Protein 3HX3 (pdb70)

Sequence (245 aa):
ETREEAVRELQEVQAQAASGEELAVAVAERVQEKDSGFFLRFIRARKFNVGRAYELLRGYVNFRLQYPELFDSLSPEAVRCTIEAGYPGVLSSRDKYGRVVLFNIENWQSQEITFDEILQAYCFILEKLLENEETQINGFCIIENFKGFTQQAASLRTSDLRKVDLQDSFPAWFKAIHFIHQPWYFTTTYNVVKPFLKSKLLERVFVHGDDLSGFYQEIDENILPSDFGGTLPKYDGKAVAEQLF

B-factor: mean 32.6, std 16.51, range [12.09, 110.75]

Organism: Homo sapiens (NCBI:txid9606)

GO terms:
  GO:0006776 vitamin A metabolic process (P, TAS)
  GO:0007601 visual perception (P, TAS)
  GO:0005829 cytosol (C, TAS)
  GO:0005515 protein binding (F, IPI)
  GO:0005829 cytosol (C, IDA)

Solvent-accessible surface area: 12593 Å² total

Secondary structure (DSSP, 8-state):
-HHHHHHHHHH--HHHHTTT-HHHHHHHHHTTT--HHHHHHHHHHTTT-HHHHHHHHHHHHHHHHH-GGGTTT--HHHHHHHHHTTSS---SS--TTS-B--EE-TT--TTTS-HHHHHHHHHHHHHHHTTSHHHHHH-EEEEEE-TT---HHHH--HHHHH-----SSSTTTEEEEEEES--TTHHHHHHHHGGG--HHHHTTEEEEET--HHHHHHS-GGGSBGGGTSSBPPP-HHHHHHHH-

CATH classification: 1.10.8.20 (+1 more: 3.40.525.10)

Nearest PDB structures (foldseek):
  3hx3-assembly1_A  TM=1.004E+00  e=1.442E-39  Homo sapiens
  3hy5-assembly1_A  TM=9.690E-01  e=5.249E-34  Homo sapiens
  5mug-assembly1_A  TM=8.876E-01  e=5.865E-13  Homo sapiens
  6zpd-assembly1_A  TM=8.853E-01  e=4.782E-13  Homo sapiens
  7wvt-assembly1_A  TM=6.941E-01  e=4.173E-08  Saccharomyces cerevisiae S288C

InterPro domains:
  IPR001251 CRAL-TRIO lipid binding domain [PF00650] (143-291)
  IPR001251 CRAL-TRIO lipid binding domain [PS50191] (136-297)
  IPR001251 CRAL-TRIO lipid binding domain [SM00516] (139-294)
  IPR001251 CRAL-TRIO lipid binding domain [cd00170] (141-292)
  IPR011074 CRAL/TRIO, N-terminal domain [PF03765] (65-115)
  IPR011074 CRAL/TRIO, N-terminal domain [SM01100] (92-117)
  IPR036273 CRAL/TRIO, N-terminal domain superfamily [SSF46938] (45-131)
  IPR036865 CRAL-TRIO lipid binding domain sup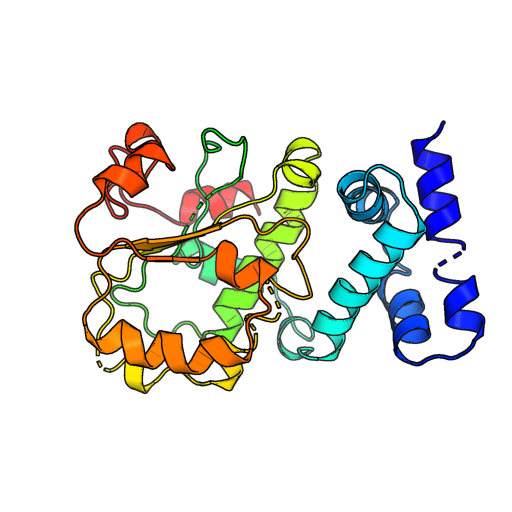erfamily [G3DSA:3.40.525.10] (124-305)
  IPR036865 CRAL-TRIO lipid binding domain superfamily [SSF52087] (140-303)

Foldseek 3Di:
DLLVVLLVVLLVLVVQCVVVPPLSVQLNVVCVVPDSLVLVLLCVLVVNPSVSSNQLSSLQSVLCVVCVVLPVPDDLVLLLVCLQVPLDDWFPDAFPLRATEEDECAPDDCVVQNLSSSVSNVVLVVVQVSSDSSLSHSAHEYEYEQLRPDVVLVPDDLVSLLSCSVVRNVVSRYAAYEYEQHDPCVVVVCVSCVVSDDPNRVVRYYYQRHNCPVVCVGGPLQRDDVSRNHDHHHDGSVVVSVVSD

Radius of gyration: 18.58 Å; Cα contacts (8 Å, |Δi|>4): 349; chains: 1; bounding box: 41×50×42 Å

Structure (mmCIF, N/CA/C/O backbone):
data_3HX3
#
_entry.id   3HX3
#
_cell.length_a   87.930
_cell.length_b   57.880
_cell.length_c   75.150
_cell.angle_alpha   90.000
_cell.angle_beta   122.850
_cell.angle_gamma   90.000
#
_symmetry.space_group_name_H-M   'C 1 2 1'
#
loop_
_entity.id
_entity.type
_entity.pdbx_description
1 polymer 'Retinaldehyde-binding protein 1'
2 non-polymer RETINAL
3 water water
#
loop_
_atom_site.group_PDB
_atom_site.id
_atom_site.type_symbol
_atom_site.label_atom_id
_atom_site.label_alt_id
_atom_site.label_comp_id
_atom_site.label_asym_id
_atom_site.label_entity_id
_atom_site.label_seq_id
_atom_site.pdbx_PDB_ins_code
_atom_site.Cartn_x
_atom_site.Cartn_y
_atom_site.Cartn_z
_atom_site.occupancy
_atom_site.B_iso_or_equiv
_atom_site.auth_seq_id
_atom_site.auth_comp_id
_atom_site.auth_asym_id
_atom_site.auth_atom_id
_atom_site.pdbx_PDB_model_num
ATOM 1 N N . GLU A 1 56 ? -16.367 40.382 24.370 1.00 79.59 57 GLU A N 1
ATOM 2 C CA . GLU A 1 56 ? -15.226 39.602 24.836 1.00 75.96 57 GLU A CA 1
ATOM 3 C C . GLU A 1 56 ? -14.406 39.077 23.661 1.00 63.46 57 GLU A C 1
ATOM 4 O O . GLU A 1 56 ? -14.954 38.748 22.610 1.00 54.58 57 GLU A O 1
ATOM 10 N N . THR A 1 57 ? -13.093 39.000 23.846 1.00 57.65 58 THR A N 1
ATOM 11 C CA . THR A 1 57 ? -12.194 38.651 22.753 1.00 56.31 58 THR A CA 1
ATOM 12 C C . THR A 1 57 ? -12.456 37.255 22.190 1.00 47.34 58 THR A C 1
ATOM 13 O O . THR A 1 57 ? -12.240 37.019 21.002 1.00 50.19 58 THR A O 1
ATOM 17 N N . ARG A 1 58 ? -12.915 36.332 23.031 1.00 41.95 59 ARG A N 1
ATOM 18 C CA . ARG A 1 58 ? -13.161 34.960 22.574 1.00 39.65 59 ARG A CA 1
ATOM 19 C C . ARG A 1 58 ? -14.308 34.902 21.571 1.00 40.05 59 ARG A C 1
ATOM 20 O O . ARG A 1 58 ? -14.175 34.327 20.494 1.00 40.33 59 ARG A O 1
ATOM 28 N N . GLU A 1 59 ? -15.439 35.498 21.932 1.00 44.89 60 GLU A N 1
ATOM 29 C CA . GLU A 1 59 ? -16.599 35.511 21.053 1.00 55.60 60 GLU A CA 1
ATOM 30 C C . GLU A 1 59 ? -16.290 36.261 19.761 1.00 49.17 60 GLU A C 1
ATOM 31 O O . GLU A 1 59 ? -16.736 35.871 18.684 1.00 44.97 60 GLU A O 1
ATOM 37 N N . GLU A 1 60 ? -15.522 37.340 19.871 1.00 46.77 61 GLU A N 1
ATOM 38 C CA . GLU A 1 60 ? -15.136 38.107 18.696 1.00 48.84 61 GLU A CA 1
ATOM 39 C C . GLU A 1 60 ? -14.247 37.283 17.766 1.00 41.29 61 GLU A C 1
ATOM 40 O O . GLU A 1 60 ? -14.405 37.323 16.545 1.00 40.75 61 GLU A O 1
ATOM 46 N N . ALA A 1 61 ? -13.317 36.533 18.352 1.00 36.75 62 ALA A N 1
ATOM 47 C CA . ALA A 1 61 ? -12.373 35.740 17.572 1.00 37.65 62 ALA A CA 1
ATOM 48 C C . ALA A 1 61 ? -13.079 34.623 16.813 1.00 34.88 62 ALA A C 1
ATOM 49 O O . ALA A 1 61 ? -12.758 34.348 15.655 1.00 32.02 62 ALA A O 1
ATOM 51 N N . VAL A 1 62 ? -14.039 33.980 17.472 1.00 36.09 63 VAL A N 1
ATOM 52 C CA . VAL A 1 62 ? -14.834 32.930 16.844 1.00 36.75 63 VAL A CA 1
ATOM 53 C C . VAL A 1 62 ? -15.644 33.481 15.681 1.00 35.68 63 VAL A C 1
ATOM 54 O O . VAL A 1 62 ? -15.701 32.883 14.609 1.00 35.95 63 VAL A O 1
ATOM 58 N N . ARG A 1 63 ? -16.271 34.635 15.898 1.00 38.64 64 ARG A N 1
ATOM 59 C CA . ARG A 1 63 ? -17.050 35.271 14.849 1.00 42.40 64 ARG A CA 1
ATOM 60 C C . ARG A 1 63 ? -16.172 35.615 13.656 1.00 40.19 64 ARG A C 1
ATOM 61 O O . ARG A 1 63 ? -16.574 35.433 12.512 1.00 37.66 64 ARG A O 1
ATOM 69 N N . GLU A 1 64 ? -14.978 36.130 13.927 1.00 37.53 65 GLU A N 1
ATOM 70 C CA . GLU A 1 64 ? -14.058 36.507 12.860 1.00 40.16 65 GLU A CA 1
ATOM 71 C C . GLU A 1 64 ? -13.603 35.279 12.078 1.00 33.64 65 GLU A C 1
ATOM 72 O O . GLU A 1 64 ? -13.519 35.309 10.852 1.00 34.02 65 GLU A O 1
ATOM 78 N N . LEU A 1 65 ? -13.319 34.193 12.787 1.00 31.17 66 LEU A N 1
ATOM 79 C CA . LEU A 1 65 ? -12.934 32.955 12.116 1.00 28.30 66 LEU A CA 1
ATOM 80 C C . LEU A 1 65 ? -14.067 32.454 11.221 1.00 31.49 66 LEU A C 1
ATOM 81 O O . LEU A 1 65 ? -13.842 32.080 10.072 1.00 31.20 66 LEU A O 1
ATOM 86 N N . GLN A 1 66 ? -15.287 32.467 11.747 1.00 34.52 67 GLN A N 1
ATOM 87 C CA . GLN A 1 66 ? -16.457 32.061 10.975 1.00 37.03 67 GLN A CA 1
ATOM 88 C C . GLN A 1 66 ? -16.646 32.924 9.727 1.00 38.52 67 GLN A C 1
ATOM 89 O O . GLN A 1 66 ? -16.927 32.409 8.642 1.00 38.15 67 GLN A O 1
ATOM 95 N N . GLU A 1 67 ? -16.491 34.237 9.880 1.00 36.07 68 GLU A N 1
ATOM 96 C CA . GLU A 1 67 ? -16.619 35.147 8.748 1.00 38.38 68 GLU A CA 1
ATOM 97 C C . GLU A 1 67 ? -15.558 34.848 7.688 1.00 39.96 68 GLU A C 1
ATOM 98 O O . GLU A 1 67 ? -15.836 34.884 6.489 1.00 39.16 68 GLU A O 1
ATOM 112 N N . VAL A 1 69 ? -14.101 31.879 7.228 1.00 30.96 70 VAL A N 1
ATOM 113 C CA . VAL A 1 69 ? -14.515 30.628 6.607 1.00 29.39 70 VAL A CA 1
ATOM 114 C C . VAL A 1 69 ? -15.481 30.913 5.453 1.00 32.53 70 VAL A C 1
ATOM 115 O O . VAL A 1 69 ? -15.337 30.370 4.363 1.00 32.08 70 VAL A O 1
ATOM 119 N N . GLN A 1 70 ? -16.452 31.789 5.692 1.00 35.37 71 GLN A N 1
ATOM 120 C CA . GLN A 1 70 ? -17.427 32.141 4.656 1.00 39.82 71 GLN A CA 1
ATOM 121 C C . GLN A 1 70 ? -16.822 32.971 3.525 1.00 41.84 71 GLN A C 1
ATOM 122 O O . GLN A 1 70 ? -17.087 32.724 2.342 1.00 39.40 71 GLN A O 1
ATOM 128 N N . ALA A 1 71 ? -16.013 33.959 3.891 1.00 43.50 72 ALA A N 1
ATOM 129 C CA . ALA A 1 71 ? -15.405 34.847 2.910 1.00 40.71 72 ALA A CA 1
ATOM 130 C C . ALA A 1 71 ? -14.535 34.061 1.940 1.00 42.06 72 ALA A C 1
ATOM 131 O O . ALA A 1 71 ? -14.583 34.273 0.729 1.00 37.27 72 ALA A O 1
ATOM 133 N N . GLN A 1 72 ? -13.746 33.138 2.476 1.00 36.21 73 GLN A N 1
ATOM 134 C CA . GLN A 1 72 ? -12.852 32.349 1.644 1.00 34.51 73 GLN A CA 1
ATOM 135 C C . GLN A 1 72 ? -13.625 31.394 0.740 1.00 35.98 73 GLN A C 1
ATOM 136 O O . GLN A 1 72 ? -13.236 31.157 -0.402 1.00 37.19 73 GLN A O 1
ATOM 142 N N . ALA A 1 73 ? -14.725 30.852 1.250 1.00 29.82 74 ALA A N 1
ATOM 143 C CA . ALA A 1 73 ? -15.532 29.927 0.470 1.00 33.84 74 ALA A CA 1
ATOM 144 C C . ALA A 1 73 ? -16.166 30.658 -0.710 1.00 39.07 74 ALA A C 1
ATOM 145 O O . ALA A 1 73 ? -16.450 30.058 -1.743 1.00 34.33 74 ALA A O 1
ATOM 147 N N . ALA A 1 74 ? -16.377 31.960 -0.544 1.00 43.24 75 ALA A N 1
ATOM 148 C CA . ALA A 1 74 ? -17.001 32.777 -1.583 1.00 45.00 75 ALA A CA 1
ATOM 149 C C . ALA A 1 74 ? -16.196 32.756 -2.878 1.00 48.94 75 ALA A C 1
ATOM 150 O O . ALA A 1 74 ? -16.750 32.931 -3.964 1.00 48.95 75 ALA A O 1
ATOM 152 N N . SER A 1 75 ? -14.890 32.542 -2.758 1.00 51.73 76 SER A N 1
ATOM 153 C CA . SER A 1 75 ? -14.010 32.476 -3.920 1.00 52.94 76 SER A CA 1
ATOM 154 C C . SER A 1 75 ? -14.302 31.237 -4.757 1.00 49.69 76 SER A C 1
ATOM 155 O O . SER A 1 75 ? -14.014 31.202 -5.952 1.00 46.86 76 SER A O 1
ATOM 158 N N . GLY A 1 76 ? -14.870 30.219 -4.118 1.00 49.24 77 GLY A N 1
ATOM 159 C CA . GLY A 1 76 ? -15.157 28.963 -4.784 1.00 44.98 77 GLY A CA 1
ATOM 160 C C . GLY A 1 76 ? -13.987 27.995 -4.771 1.00 43.18 77 GLY A C 1
ATOM 161 O O . GLY A 1 76 ? -14.086 26.888 -5.304 1.00 41.03 77 GLY A O 1
ATOM 162 N N . GLU A 1 77 ? -12.873 28.409 -4.171 1.00 41.29 78 GLU A N 1
ATOM 163 C CA . GLU A 1 77 ? -11.697 27.546 -4.077 1.00 38.43 78 GLU A CA 1
ATOM 164 C C . GLU A 1 77 ? -12.090 26.242 -3.392 1.00 33.92 78 GLU A C 1
ATOM 165 O O . GLU A 1 77 ? -12.774 26.256 -2.371 1.00 31.98 78 GLU A O 1
ATOM 171 N N . GLU A 1 78 ? -11.664 25.117 -3.961 1.00 30.84 79 GLU A N 1
ATOM 172 C CA . GLU A 1 78 ? -12.160 23.810 -3.537 1.00 28.10 79 GLU A CA 1
ATOM 173 C C . GLU A 1 78 ? -12.091 23.547 -2.030 1.00 27.86 79 GLU A C 1
ATOM 174 O O . GLU A 1 78 ? -13.080 23.147 -1.428 1.00 27.19 79 GLU A O 1
ATOM 180 N N . LEU A 1 79 ? -10.925 23.744 -1.426 1.00 28.98 80 LEU A N 1
ATOM 181 C CA . LEU A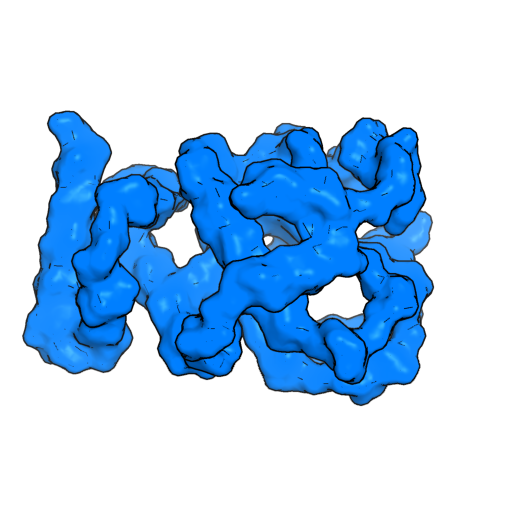 1 79 ? -10.780 23.415 -0.007 1.00 27.40 80 LEU A CA 1
ATOM 182 C C . LEU A 1 79 ? -11.564 24.408 0.843 1.00 24.74 80 LEU A C 1
ATOM 183 O O . LEU A 1 79 ? -12.214 24.031 1.817 1.00 23.32 80 LEU A O 1
ATOM 188 N N . ALA A 1 80 ? -11.524 25.679 0.453 1.00 26.06 81 ALA A N 1
ATOM 189 C CA . ALA A 1 80 ? -12.252 26.713 1.178 1.00 24.17 81 ALA A CA 1
ATOM 190 C C . ALA A 1 80 ? -13.743 26.398 1.234 1.00 28.95 81 ALA A C 1
ATOM 191 O O . ALA A 1 80 ? -14.386 26.558 2.272 1.00 25.13 81 ALA A O 1
ATOM 193 N N . VAL A 1 81 ? -14.288 25.955 0.105 1.00 28.75 82 VAL A N 1
ATOM 194 C CA . VAL A 1 81 ? -15.683 25.548 0.035 1.00 23.65 82 VAL A CA 1
ATOM 195 C C . VAL A 1 81 ? -15.940 24.340 0.931 1.00 23.52 82 VAL A C 1
ATOM 196 O O . VAL A 1 81 ? -16.959 24.269 1.618 1.00 30.67 82 VAL A O 1
ATOM 200 N N . ALA A 1 82 ? -15.008 23.392 0.934 1.00 28.27 83 ALA A N 1
ATOM 201 C CA . ALA A 1 82 ? -15.179 22.191 1.745 1.00 26.03 83 ALA A CA 1
ATOM 202 C C . ALA A 1 82 ? -15.154 22.512 3.233 1.00 25.81 83 ALA A C 1
ATOM 203 O O . ALA A 1 82 ? -15.904 21.926 4.016 1.00 27.78 83 ALA A O 1
ATOM 205 N N . VAL A 1 83 ? -14.286 23.435 3.628 1.00 23.48 84 VAL A N 1
ATOM 206 C CA . VAL A 1 83 ? -14.197 23.829 5.028 1.00 20.81 84 VAL A CA 1
ATOM 207 C C . VAL A 1 83 ? -15.536 24.387 5.503 1.00 25.38 84 VAL A C 1
ATOM 208 O O . VAL A 1 83 ? -16.051 24.003 6.556 1.00 25.23 84 VAL A O 1
ATOM 212 N N . ALA A 1 84 ? -16.108 25.281 4.705 1.00 27.84 85 ALA A N 1
ATOM 213 C CA . ALA A 1 84 ? -17.370 25.908 5.075 1.00 28.92 85 ALA A CA 1
ATOM 214 C C . ALA A 1 84 ? -18.426 24.832 5.274 1.00 31.04 85 ALA A C 1
ATOM 215 O O . ALA A 1 84 ? -19.142 24.827 6.271 1.00 35.36 85 ALA A O 1
ATOM 217 N N . GLU A 1 85 ? -18.498 23.905 4.326 1.00 33.11 86 GLU A N 1
ATOM 218 C CA . GLU A 1 85 ? -19.468 22.823 4.396 1.00 33.66 86 GLU A CA 1
ATOM 219 C C . GLU A 1 85 ? -19.236 21.945 5.624 1.00 37.73 86 GLU A C 1
ATOM 220 O O . GLU A 1 85 ? -20.184 21.554 6.304 1.00 40.41 86 GLU A O 1
ATOM 226 N N . ARG A 1 8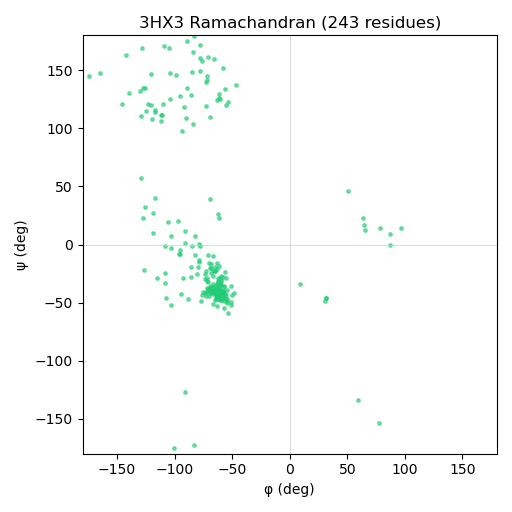6 ? -17.969 21.658 5.912 1.00 27.74 87 ARG A N 1
ATOM 227 C CA . ARG A 1 86 ? -17.610 20.665 6.924 1.00 25.43 87 ARG A CA 1
ATOM 228 C C . ARG A 1 86 ? -17.613 21.165 8.374 1.00 28.63 87 ARG A C 1
ATOM 229 O O . ARG A 1 86 ? -17.479 20.370 9.300 1.00 29.20 87 ARG A O 1
ATOM 237 N N . VAL A 1 87 ? -17.757 22.469 8.583 1.00 26.06 88 VAL A N 1
ATOM 238 C CA . VAL A 1 87 ? -17.758 22.993 9.948 1.00 29.31 88 VAL A CA 1
ATOM 239 C C . VAL A 1 87 ? -19.073 23.680 10.294 1.00 31.38 88 VAL A C 1
ATOM 240 O O . VAL A 1 87 ? -19.187 24.326 11.333 1.00 29.54 88 VAL A O 1
ATOM 244 N N . GLN A 1 88 ? -20.071 23.526 9.431 1.00 29.02 89 GLN A N 1
ATOM 245 C CA . GLN A 1 88 ? -21.327 24.253 9.605 1.00 28.88 89 GLN A CA 1
ATOM 246 C C . GLN A 1 88 ? -22.113 23.867 10.865 1.00 32.13 89 GLN A C 1
ATOM 247 O O . GLN A 1 88 ? -22.926 24.653 11.349 1.00 30.32 89 GLN A O 1
ATOM 253 N N . GLU A 1 89 ? -21.874 22.670 11.396 1.00 34.02 90 GLU A N 1
ATOM 254 C CA . GLU A 1 89 ? -22.579 22.222 12.597 1.00 34.61 90 GLU A CA 1
ATOM 255 C C . GLU A 1 89 ? -21.792 22.473 13.882 1.00 37.35 90 GLU A C 1
ATOM 256 O O . GLU A 1 89 ? -22.313 22.278 14.978 1.00 38.75 90 GLU A O 1
ATOM 262 N N . LYS A 1 90 ? -20.542 22.900 13.746 1.00 29.68 91 LYS A N 1
ATOM 263 C CA . LYS A 1 90 ? -19.647 23.021 14.894 1.00 30.79 91 LYS A CA 1
ATOM 264 C C . LYS A 1 90 ? -20.008 24.178 15.824 1.00 33.81 91 LYS A C 1
ATOM 265 O O . LYS A 1 90 ? -20.447 25.241 15.375 1.00 30.88 91 LYS A O 1
ATOM 271 N N . ASP A 1 91 ? -19.801 23.974 17.122 1.00 33.37 92 ASP A N 1
ATOM 272 C CA . ASP A 1 91 ? -20.084 25.019 18.102 1.00 36.13 92 ASP A CA 1
ATOM 273 C C . ASP A 1 91 ? -18.866 25.910 18.315 1.00 34.16 92 ASP A C 1
ATOM 274 O O . ASP A 1 91 ? -17.793 25.647 17.777 1.00 35.43 92 ASP A O 1
ATOM 279 N N . SER A 1 92 ? -19.030 26.962 19.107 1.00 28.00 93 SER A N 1
ATOM 280 C CA . SER A 1 92 ? -17.953 27.918 19.312 1.00 33.22 93 SER A CA 1
ATOM 281 C C . SER A 1 92 ? -16.728 27.256 19.927 1.00 28.90 93 SER A C 1
ATOM 282 O O . SER A 1 92 ? -15.594 27.632 19.631 1.00 34.39 93 SER A O 1
ATOM 285 N N . GLY A 1 93 ? -16.961 26.268 20.782 1.00 29.69 94 GLY A N 1
ATOM 286 C CA . GLY A 1 93 ? -15.877 25.565 21.440 1.00 29.62 94 GLY A CA 1
ATOM 287 C C . GLY A 1 93 ? -14.920 24.969 20.425 1.00 32.17 94 GLY A C 1
ATOM 288 O O . GLY A 1 93 ? -13.705 25.001 20.613 1.00 27.98 94 GLY A O 1
ATOM 289 N N . PHE A 1 94 ? -15.474 24.429 19.344 1.00 26.86 95 PHE A N 1
ATOM 290 C CA . PHE A 1 94 ? -14.667 23.816 18.290 1.00 25.11 95 PHE A CA 1
ATOM 291 C C . PHE A 1 94 ? -13.748 24.857 17.658 1.00 23.55 95 PHE A C 1
ATOM 292 O O . PHE A 1 94 ? -12.554 24.627 17.478 1.00 27.09 95 PHE A O 1
ATOM 300 N N . PHE A 1 95 ? -14.307 26.015 17.331 1.00 23.86 96 PHE A N 1
ATOM 301 C CA . PHE A 1 95 ? -13.511 27.059 16.704 1.00 24.21 96 PHE A CA 1
ATOM 302 C C . PHE A 1 95 ? -12.421 27.580 17.639 1.00 25.86 96 PHE A C 1
ATOM 303 O O . PHE A 1 95 ? -11.306 27.862 17.200 1.00 22.72 96 PHE A O 1
ATOM 311 N N . LEU A 1 96 ? -12.739 27.680 18.927 1.00 27.54 97 LEU A N 1
ATOM 312 C CA . LEU A 1 96 ? -11.771 28.148 19.919 1.00 29.57 97 LEU A CA 1
ATOM 313 C C . LEU A 1 96 ? -10.519 27.276 20.007 1.00 23.36 97 LEU A C 1
ATOM 314 O O . LEU A 1 96 ? -9.438 27.771 20.317 1.00 24.72 97 LEU A O 1
ATOM 319 N N . ARG A 1 97 ? -10.658 25.981 19.742 1.00 25.94 98 ARG A N 1
ATOM 320 C CA . ARG A 1 97 ? -9.491 25.101 19.747 1.00 23.33 98 ARG A CA 1
ATOM 321 C C . ARG A 1 97 ? -8.421 25.642 18.811 1.00 20.40 98 ARG A C 1
ATOM 322 O O . ARG A 1 97 ? -7.249 25.735 19.172 1.00 21.48 98 ARG A O 1
ATOM 330 N N . PHE A 1 98 ? -8.832 25.985 17.595 1.00 20.16 99 PHE A N 1
ATOM 331 C CA . PHE A 1 98 ? -7.896 26.470 16.599 1.00 19.76 99 PHE A CA 1
ATOM 332 C C . PHE A 1 98 ? -7.434 27.874 16.931 1.00 20.14 99 PHE A C 1
ATOM 333 O O . PHE A 1 98 ? -6.259 28.198 16.789 1.00 21.04 99 PHE A O 1
ATOM 341 N N . ILE A 1 99 ? -8.363 28.702 17.387 1.00 20.17 100 ILE A N 1
ATOM 342 C CA . ILE A 1 99 ? -8.025 30.073 17.739 1.00 23.37 100 ILE A CA 1
ATOM 343 C C . ILE A 1 99 ? -6.997 30.119 18.872 1.00 21.90 100 ILE A C 1
ATOM 344 O O . ILE A 1 99 ? -5.988 30.824 18.779 1.00 24.85 100 ILE A O 1
ATOM 349 N N . ARG A 1 100 ? -7.227 29.343 19.922 1.00 19.59 101 ARG A N 1
ATOM 350 C CA . ARG A 1 100 ? -6.310 29.343 21.054 1.00 20.97 101 ARG A CA 1
ATOM 351 C C . ARG A 1 100 ? -4.973 28.701 20.707 1.00 24.24 101 ARG A C 1
ATOM 352 O O . ARG A 1 100 ? -3.920 29.178 21.142 1.00 20.88 101 ARG A O 1
ATOM 360 N N . ALA A 1 101 ? -5.005 27.636 19.904 1.00 18.03 102 ALA A N 1
ATOM 361 C CA . ALA A 1 101 ? -3.767 27.004 19.466 1.00 20.36 102 ALA A CA 1
ATOM 362 C C . ALA A 1 101 ? -2.878 27.951 18.656 1.00 19.34 102 ALA A C 1
ATOM 363 O O . ALA A 1 101 ? -1.679 27.705 18.507 1.00 24.35 102 ALA A O 1
ATOM 365 N N . ARG A 1 102 ? -3.455 29.030 18.132 1.00 19.43 103 ARG A N 1
ATOM 366 C CA . ARG A 1 102 ? -2.679 29.996 17.360 1.00 17.89 103 ARG A CA 1
ATOM 367 C C . ARG A 1 102 ? -2.678 31.390 17.995 1.00 21.99 103 ARG A C 1
ATOM 368 O O . ARG A 1 102 ? -2.515 32.399 17.309 1.00 25.30 103 ARG A O 1
ATOM 376 N N . LYS A 1 103 ? -2.839 31.426 19.318 1.00 22.46 104 LYS A N 1
ATOM 377 C CA . LYS A 1 103 ? -2.764 32.668 20.089 1.00 26.38 104 LYS A CA 1
ATOM 378 C C . LYS A 1 103 ? -3.643 33.781 19.519 1.00 24.27 104 LYS A C 1
ATOM 379 O O . LYS A 1 103 ? -3.215 34.932 19.386 1.00 27.74 104 LYS A O 1
ATOM 385 N N . PHE A 1 104 ? -4.878 33.417 19.192 1.00 23.91 105 PHE A N 1
ATOM 386 C CA . PHE A 1 104 ? -5.889 34.352 18.704 1.00 26.96 105 PHE A CA 1
ATOM 387 C C . PHE A 1 104 ? -5.567 34.997 17.358 1.00 30.55 105 PHE A C 1
ATOM 388 O O . PHE A 1 104 ? -6.179 35.996 16.975 1.00 30.11 105 PHE A O 1
ATOM 396 N N . ASN A 1 105 ? -4.622 34.410 16.626 1.00 27.92 106 ASN A N 1
ATOM 397 C CA . ASN A 1 105 ? -4.368 34.837 15.259 1.00 26.42 106 ASN A CA 1
ATOM 398 C C . ASN A 1 105 ? -5.354 34.128 14.351 1.00 27.51 106 ASN A C 1
ATOM 399 O O . ASN A 1 105 ? -5.213 32.933 14.076 1.00 25.69 106 ASN A O 1
ATOM 404 N N . VAL A 1 106 ? -6.371 34.862 13.913 1.00 29.09 107 VAL A N 1
ATOM 405 C CA . VAL A 1 106 ? -7.469 34.267 13.160 1.00 28.15 107 VAL A CA 1
ATOM 406 C C . VAL A 1 106 ? -7.017 33.624 11.850 1.00 26.02 107 VAL A C 1
ATOM 407 O O . VAL A 1 106 ? -7.450 32.524 11.511 1.00 23.62 107 VAL A O 1
ATOM 411 N N . GLY A 1 107 ? -6.151 34.312 11.112 1.00 26.86 108 GLY A N 1
ATOM 412 C CA . GLY A 1 107 ? -5.673 33.798 9.842 1.00 27.08 108 GLY A CA 1
ATOM 413 C C . GLY A 1 107 ? -4.934 32.488 10.027 1.00 25.03 108 GLY A C 1
ATOM 414 O O . GLY A 1 107 ? -5.111 31.550 9.256 1.00 22.92 108 GLY A O 1
ATOM 415 N N . ARG A 1 108 ? -4.103 32.424 11.059 1.00 25.47 109 ARG A N 1
ATOM 416 C CA . ARG A 1 108 ? -3.353 31.211 11.349 1.00 26.69 109 ARG A CA 1
ATOM 417 C C . ARG A 1 108 ? -4.279 30.103 11.825 1.00 21.50 109 ARG A C 1
ATOM 418 O O . ARG A 1 108 ? -4.083 28.939 11.485 1.00 19.00 109 ARG A O 1
ATOM 426 N N . ALA A 1 109 ? -5.299 30.460 12.593 1.00 21.18 110 ALA A N 1
ATOM 427 C CA . ALA A 1 109 ? -6.265 29.463 13.040 1.00 22.80 110 ALA A CA 1
ATOM 428 C C . ALA A 1 109 ? -6.983 28.862 11.832 1.00 23.76 110 ALA A C 1
ATOM 429 O O . ALA A 1 109 ? -7.247 27.667 11.788 1.00 21.13 110 ALA A O 1
ATOM 431 N N . TYR A 1 110 ? -7.282 29.701 10.843 1.00 19.69 111 TYR A N 1
ATOM 432 C CA . TYR A 1 110 ? -7.981 29.238 9.649 1.00 19.30 111 TYR A CA 1
ATOM 433 C C . TYR A 1 110 ? -7.106 28.280 8.832 1.00 21.50 111 TYR A C 1
ATOM 434 O O . TYR A 1 110 ? -7.595 27.302 8.261 1.00 21.89 111 TYR A O 1
ATOM 443 N N . GLU A 1 111 ? -5.807 28.563 8.780 1.00 19.82 112 GLU A N 1
ATOM 444 C CA . GLU A 1 111 ? -4.868 27.683 8.097 1.00 20.01 112 GLU A CA 1
ATOM 445 C C . GLU A 1 111 ? -4.838 26.301 8.757 1.00 22.11 112 GLU A C 1
ATOM 446 O O . GLU A 1 111 ? -4.816 25.275 8.073 1.00 18.63 112 GLU A O 1
ATOM 452 N N . LEU A 1 112 ? -4.838 26.270 10.087 1.00 21.44 113 LEU A N 1
ATOM 453 C CA . LEU A 1 112 ? -4.931 25.003 10.804 1.00 18.67 113 LEU A CA 1
ATOM 454 C C . LEU A 1 112 ? -6.200 24.259 10.430 1.00 20.74 113 LEU A C 1
ATOM 455 O O . LEU A 1 112 ? -6.193 23.040 10.233 1.00 19.70 113 LEU A O 1
ATOM 460 N N . LEU A 1 113 ? -7.299 25.001 10.363 1.00 19.94 114 LEU A N 1
ATOM 461 C CA . LEU A 1 113 ? -8.600 24.431 10.043 1.00 18.48 114 LEU A CA 1
ATOM 462 C C . LEU A 1 113 ? -8.611 23.819 8.637 1.00 20.93 114 LEU A C 1
ATOM 463 O O . LEU A 1 113 ? -9.213 22.768 8.408 1.00 19.16 114 LEU A O 1
ATOM 468 N N . ARG A 1 114 ? -7.941 24.472 7.691 1.00 18.69 115 ARG A N 1
ATOM 469 C CA . ARG A 1 114 ? -7.834 23.933 6.341 1.00 19.00 115 ARG A CA 1
ATOM 470 C C . ARG A 1 114 ? -7.178 22.550 6.331 1.00 19.10 115 ARG A C 1
ATOM 471 O O . ARG A 1 114 ? -7.643 21.635 5.644 1.00 19.91 115 ARG A O 1
ATOM 479 N N . GLY A 1 115 ? -6.111 22.387 7.108 1.00 17.65 116 GLY A N 1
ATOM 480 C CA . GLY A 1 115 ? -5.415 21.110 7.128 1.00 17.24 116 GLY A CA 1
ATOM 481 C C . GLY A 1 115 ? -6.269 20.027 7.764 1.00 19.34 116 GLY A C 1
ATOM 482 O O . GLY A 1 115 ? -6.272 18.872 7.339 1.00 16.85 116 GLY A O 1
ATOM 483 N N . TYR A 1 116 ? -6.998 20.420 8.801 1.00 16.32 117 TYR A N 1
ATOM 484 C CA . TYR A 1 116 ? -7.886 19.525 9.532 1.00 14.99 117 TYR A CA 1
ATOM 485 C C . TYR A 1 116 ? -8.972 19.001 8.592 1.00 19.58 117 TYR A C 1
ATOM 486 O O . TYR A 1 116 ? -9.265 17.802 8.554 1.00 16.70 117 TYR A O 1
ATOM 495 N N . VAL A 1 117 ? -9.551 19.899 7.811 1.00 16.62 118 VAL A N 1
ATOM 496 C CA . VAL A 1 117 ? -10.594 19.505 6.875 1.00 17.05 118 VAL A CA 1
ATOM 497 C C . VAL A 1 117 ? -10.007 18.699 5.718 1.00 18.71 118 VAL A C 1
ATOM 498 O O . VAL A 1 117 ? -10.609 17.735 5.258 1.00 19.95 118 VAL A O 1
ATOM 502 N N . ASN A 1 118 ? -8.821 19.088 5.260 1.00 17.95 119 ASN A N 1
ATOM 503 C CA . ASN A 1 118 ? -8.185 18.383 4.153 1.00 17.27 119 ASN A CA 1
ATOM 504 C C . ASN A 1 118 ? -7.974 16.909 4.484 1.00 16.73 119 ASN A C 1
ATOM 505 O O . ASN A 1 118 ? -8.175 16.035 3.637 1.00 17.21 119 ASN A O 1
ATOM 510 N N . PHE A 1 119 ? -7.577 16.636 5.721 1.00 14.31 120 PHE A N 1
ATOM 511 C CA . PHE A 1 119 ? -7.365 15.259 6.160 1.00 14.98 120 PHE A CA 1
ATOM 512 C C . PHE A 1 119 ? -8.655 14.465 6.013 1.00 17.13 120 PHE A C 1
ATOM 513 O O . PHE A 1 119 ? -8.649 13.306 5.597 1.00 16.57 120 PHE A O 1
ATOM 521 N N . ARG A 1 120 ? -9.772 15.102 6.340 1.00 15.43 121 ARG A N 1
ATOM 522 C CA . ARG A 1 120 ? -11.061 14.432 6.261 1.00 15.73 121 ARG A CA 1
ATOM 523 C C . ARG A 1 120 ? -11.522 14.214 4.824 1.00 18.75 121 ARG A C 1
ATOM 524 O O . ARG A 1 120 ? -12.240 13.255 4.535 1.00 21.99 121 ARG A O 1
ATOM 532 N N . LEU A 1 121 ? -11.096 15.091 3.922 1.00 18.10 122 LEU A N 1
ATOM 533 C CA . LEU A 1 121 ? -11.397 14.916 2.503 1.00 19.11 122 LEU A CA 1
ATOM 534 C C . LEU A 1 121 ? -10.586 13.773 1.900 1.00 18.94 122 LEU A C 1
ATOM 535 O O . LEU A 1 121 ? -11.072 13.037 1.045 1.00 18.41 122 LEU A O 1
ATOM 540 N N . GLN A 1 122 ? -9.340 13.650 2.337 1.00 18.29 123 GLN A N 1
ATOM 541 C CA . GLN A 1 122 ? -8.419 12.685 1.748 1.00 20.82 123 GLN A CA 1
ATOM 542 C C . GLN A 1 122 ? -8.631 11.274 2.271 1.00 18.44 123 GLN A C 1
ATOM 543 O O . GLN A 1 122 ? -8.314 10.296 1.589 1.00 17.02 123 GLN A O 1
ATOM 549 N N . TYR A 1 123 ? -9.178 11.173 3.480 1.00 16.31 124 TYR A N 1
ATOM 550 C CA . TYR A 1 123 ? -9.342 9.887 4.134 1.00 15.59 124 TYR A CA 1
ATOM 551 C C . TYR A 1 123 ? -10.771 9.697 4.637 1.00 17.07 124 TYR A C 1
ATOM 552 O O . TYR A 1 123 ? -10.991 9.455 5.824 1.00 18.29 124 TYR A O 1
ATOM 561 N N . PRO A 1 124 ? -11.748 9.783 3.726 1.00 20.18 125 PRO A N 1
ATOM 562 C CA . PRO A 1 124 ? -13.155 9.751 4.130 1.00 21.59 125 PRO A CA 1
ATOM 563 C C . PRO A 1 124 ? -13.518 8.400 4.734 1.00 27.50 125 PRO A C 1
ATOM 564 O O . PRO A 1 124 ? -14.467 8.319 5.513 1.00 27.08 125 PRO A O 1
ATOM 568 N N . GLU A 1 125 ? -12.758 7.360 4.399 1.00 21.69 126 GLU A N 1
ATOM 569 C CA . GLU A 1 125 ? -13.023 6.035 4.946 1.00 24.40 126 GLU A CA 1
ATOM 570 C C . GLU A 1 125 ? -12.857 6.008 6.471 1.00 22.49 126 GLU A C 1
ATOM 571 O O . GLU A 1 125 ? -13.408 5.138 7.148 1.00 25.20 126 GLU A O 1
ATOM 577 N N . LEU A 1 126 ? -12.112 6.966 7.022 1.00 22.50 127 LEU A N 1
ATOM 578 C CA . LEU A 1 126 ? -11.951 7.051 8.472 1.00 20.88 127 LEU A CA 1
ATOM 579 C C . LEU A 1 126 ? -13.158 7.694 9.155 1.00 23.86 127 LEU A C 1
ATOM 580 O O . LEU A 1 126 ? -13.311 7.595 10.369 1.00 26.50 127 LEU A O 1
ATOM 585 N N . PHE A 1 127 ? -14.007 8.357 8.379 1.00 25.81 128 PHE A N 1
ATOM 586 C CA . PHE A 1 127 ? -15.060 9.182 8.969 1.00 23.57 128 PHE A CA 1
ATOM 587 C C . PHE A 1 127 ? -16.458 8.840 8.459 1.00 30.44 128 PHE A C 1
ATOM 588 O O . PHE A 1 127 ? -17.450 9.128 9.124 1.00 38.03 128 PHE A O 1
ATOM 596 N N . ASP A 1 128 ? -16.528 8.222 7.284 1.00 30.08 129 ASP A N 1
ATOM 597 C CA . ASP A 1 128 ? -17.802 7.973 6.610 1.00 41.29 129 ASP A CA 1
ATOM 598 C C . ASP A 1 128 ? -18.820 7.238 7.473 1.00 43.88 129 ASP A C 1
ATOM 599 O O . ASP A 1 128 ? -19.920 7.736 7.712 1.00 51.96 129 ASP A O 1
ATOM 604 N N . SER A 1 129 ? -18.456 6.043 7.922 1.00 32.85 130 SER A N 1
ATOM 605 C CA . SER A 1 129 ? -19.391 5.197 8.656 1.00 43.45 130 SER A CA 1
ATOM 606 C C . SER A 1 129 ? -18.918 4.950 10.084 1.00 46.68 130 SER A C 1
ATOM 607 O O . SER A 1 129 ? -19.044 3.845 10.610 1.00 47.09 130 SER A O 1
ATOM 610 N N . LEU A 1 130 ? -18.378 5.993 10.705 1.00 44.53 131 LEU A N 1
ATOM 611 C CA . LEU A 1 130 ? -17.845 5.894 12.056 1.00 43.73 131 LEU A CA 1
ATOM 612 C C . LEU A 1 130 ? -18.927 5.477 13.048 1.00 49.18 131 LEU A C 1
ATOM 613 O O . LEU A 1 130 ? -19.979 6.109 13.134 1.00 50.46 131 LEU A O 1
ATOM 618 N N . SER A 1 131 ? -18.657 4.405 13.786 1.00 43.03 132 SER A N 1
ATOM 619 C CA . SER A 1 131 ? -19.565 3.917 14.818 1.00 45.02 132 SER A CA 1
ATOM 620 C C . SER A 1 131 ? -18.891 3.998 16.181 1.00 46.48 132 SER A C 1
ATOM 621 O O . SER A 1 131 ? -17.914 3.295 16.433 1.00 38.17 132 SER A O 1
ATOM 624 N N . PRO A 1 132 ? -19.410 4.863 17.065 1.00 52.54 133 PRO A N 1
ATOM 625 C CA . PRO A 1 132 ? -18.858 5.028 18.415 1.00 47.26 133 PRO A CA 1
ATOM 626 C C . PRO A 1 132 ? -18.693 3.692 19.134 1.00 39.76 133 PRO A C 1
ATOM 627 O O . PRO A 1 132 ? -17.734 3.513 19.882 1.00 35.99 133 PRO A O 1
ATOM 631 N N . GLU A 1 133 ? -19.619 2.768 18.901 1.00 41.04 134 GLU A N 1
ATOM 632 C CA . GLU A 1 133 ? -19.566 1.450 19.521 1.00 46.44 134 GLU A CA 1
ATOM 633 C C . GLU A 1 133 ? -18.330 0.666 19.086 1.00 41.82 134 GLU A C 1
ATOM 634 O O . GLU A 1 133 ? -17.649 0.057 19.911 1.00 34.07 134 GLU A O 1
ATOM 640 N N . ALA A 1 134 ? -18.050 0.679 17.786 1.00 38.27 135 ALA A N 1
ATOM 641 C CA . ALA A 1 134 ? -16.887 -0.020 17.248 1.00 39.96 135 ALA A CA 1
ATOM 642 C C . ALA A 1 134 ? -15.595 0.624 17.743 1.00 31.74 135 ALA A C 1
ATOM 643 O O . ALA A 1 134 ? -14.636 -0.067 18.091 1.00 27.33 135 ALA A O 1
ATOM 645 N N . VAL A 1 135 ? -15.575 1.953 17.773 1.00 28.27 136 VAL A N 1
ATOM 646 C CA . VAL A 1 135 ? -14.418 2.673 18.285 1.00 28.21 136 VAL A CA 1
ATOM 647 C C . VAL A 1 135 ? -14.167 2.299 19.745 1.00 26.43 136 VAL A C 1
ATOM 648 O O . VAL A 1 135 ? -13.023 2.152 20.168 1.00 26.47 136 VAL A O 1
ATOM 652 N N . ARG A 1 136 ? -15.239 2.134 20.515 1.00 28.91 137 ARG A N 1
ATOM 653 C CA . ARG A 1 136 ? -15.086 1.727 21.907 1.00 32.73 137 ARG A CA 1
ATOM 654 C C . ARG A 1 136 ? -14.318 0.415 22.026 1.00 27.73 137 ARG A C 1
ATOM 655 O O . ARG A 1 136 ? -13.417 0.284 22.850 1.00 29.43 137 ARG A O 1
ATOM 663 N N . CYS A 1 137 ? -14.680 -0.560 21.202 1.00 26.49 138 CYS A N 1
ATOM 664 C CA . CYS A 1 137 ? -14.035 -1.866 21.239 1.00 32.41 138 CYS A CA 1
ATOM 665 C C . CYS A 1 137 ? -12.541 -1.784 20.941 1.00 32.14 138 CYS A C 1
ATOM 666 O O . CYS A 1 137 ? -11.730 -2.432 21.601 1.00 29.25 138 CYS A O 1
ATOM 669 N N . THR A 1 138 ? -12.177 -0.983 19.946 1.00 24.63 139 THR A N 1
ATOM 670 C CA . THR A 1 138 ? -10.772 -0.789 19.617 1.00 23.66 139 THR A CA 1
ATOM 671 C C . THR A 1 138 ? -10.010 -0.196 20.799 1.00 24.10 139 THR A C 1
ATOM 672 O O . THR A 1 138 ? -8.895 -0.617 21.113 1.00 25.11 139 THR A O 1
ATOM 676 N N . ILE A 1 139 ? -10.618 0.787 21.451 1.00 20.50 140 ILE A N 1
ATOM 677 C CA . ILE A 1 139 ? -10.002 1.431 22.602 1.00 19.57 140 ILE A CA 1
ATOM 678 C C . ILE A 1 139 ? -9.913 0.476 23.799 1.00 25.59 140 ILE A C 1
ATOM 679 O O . ILE A 1 139 ? -8.905 0.437 24.498 1.00 25.00 140 ILE A O 1
ATOM 684 N N . GLU A 1 140 ? -10.961 -0.309 24.015 1.00 29.51 141 GLU A N 1
ATOM 685 C CA . GLU A 1 140 ? -10.921 -1.316 25.073 1.00 28.78 141 GLU A CA 1
ATOM 686 C C . GLU A 1 140 ? -9.783 -2.308 24.846 1.00 32.33 141 GLU A C 1
ATOM 687 O O . GLU A 1 140 ? -9.157 -2.776 25.802 1.00 36.34 141 GLU A O 1
ATOM 693 N N . ALA A 1 141 ? -9.509 -2.615 23.581 1.00 30.53 142 ALA A N 1
ATOM 694 C CA . ALA A 1 141 ? -8.404 -3.505 23.227 1.00 29.08 142 ALA A CA 1
ATOM 695 C C . ALA A 1 141 ? -7.040 -2.858 23.455 1.00 31.40 142 ALA A C 1
ATOM 696 O O . ALA A 1 141 ? -6.008 -3.521 23.336 1.00 35.43 142 ALA A O 1
ATOM 698 N N . GLY A 1 142 ? -7.038 -1.561 23.757 1.00 27.31 143 GLY A N 1
ATOM 699 C CA . GLY A 1 142 ? -5.823 -0.849 24.113 1.00 27.05 143 GLY A CA 1
ATOM 700 C C . GLY A 1 142 ? -5.165 -0.086 22.979 1.00 26.79 143 GLY A C 1
ATOM 701 O O . GLY A 1 142 ? -4.017 0.342 23.095 1.00 25.58 143 GLY A O 1
ATOM 702 N N . TYR A 1 143 ? -5.896 0.089 21.881 1.00 21.95 144 TYR A N 1
ATOM 703 C CA . TYR A 1 143 ? -5.336 0.707 20.678 1.00 22.19 144 TYR A CA 1
ATOM 704 C C . TYR A 1 143 ? -6.060 1.992 20.266 1.00 29.22 144 TYR A C 1
ATOM 705 O O . TYR A 1 143 ? -7.205 1.936 19.818 1.00 36.11 144 TYR A O 1
ATOM 714 N N . PRO A 1 144 ? -5.422 3.160 20.460 1.00 18.85 145 PRO A N 1
ATOM 715 C CA . PRO A 1 144 ? -4.227 3.370 21.273 1.00 17.63 145 PRO A CA 1
ATOM 716 C C . PRO A 1 144 ? -4.639 3.540 22.733 1.00 20.10 145 PRO A C 1
ATOM 717 O O . PRO A 1 144 ? -5.837 3.479 23.038 1.00 23.07 145 PRO A O 1
ATOM 721 N N . GLY A 1 145 ? -3.671 3.736 23.622 1.00 18.38 146 GLY A N 1
ATOM 722 C CA . G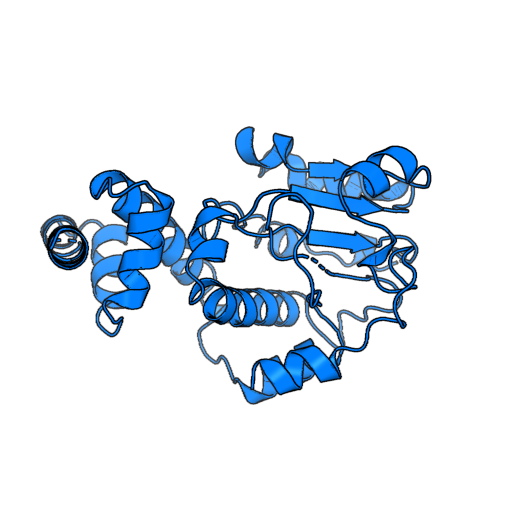LY A 1 145 ? -3.962 4.009 25.021 1.00 17.03 146 GLY A CA 1
ATOM 723 C C . GLY A 1 145 ? -3.753 5.471 25.380 1.00 18.47 146 GLY A C 1
ATOM 724 O O . GLY A 1 145 ? -3.183 6.239 24.593 1.00 19.43 146 GLY A O 1
ATOM 725 N N . VAL A 1 146 ? -4.212 5.844 26.576 1.00 21.52 147 VAL A N 1
ATOM 726 C CA . VAL A 1 146 ? -4.074 7.196 27.104 1.00 20.41 147 VAL A CA 1
ATOM 727 C C . VAL A 1 146 ? -3.721 7.141 28.588 1.00 18.84 147 VAL A C 1
ATOM 728 O O . VAL A 1 146 ? -4.377 6.434 29.364 1.00 22.53 147 VAL A O 1
ATOM 732 N N . LEU A 1 147 ? -2.692 7.883 28.991 1.00 20.61 148 LEU A N 1
ATOM 733 C CA . LEU A 1 147 ? -2.316 7.930 30.398 1.00 20.98 148 LEU A CA 1
ATOM 734 C C . LEU A 1 147 ? -3.254 8.839 31.178 1.00 26.06 148 LEU A C 1
ATOM 735 O O . LEU A 1 147 ? -3.772 9.820 30.647 1.00 26.61 148 LEU A O 1
ATOM 740 N N . SER A 1 148 ? -3.465 8.516 32.448 1.00 25.91 149 SER A N 1
ATOM 741 C CA . SER A 1 148 ? -4.292 9.364 33.302 1.00 27.87 149 SER A CA 1
ATOM 742 C C . SER A 1 148 ? -3.580 10.653 33.698 1.00 30.02 149 SER A C 1
ATOM 743 O O . SER A 1 148 ? -4.225 11.675 33.925 1.00 32.52 149 SER A O 1
ATOM 746 N N . SER A 1 149 ? -2.255 10.604 33.790 1.00 24.13 150 SER A N 1
ATOM 747 C CA . SER A 1 149 ? -1.482 11.784 34.168 1.00 27.60 150 SER A CA 1
ATOM 748 C C . SER A 1 149 ? -0.789 12.400 32.966 1.00 28.52 150 SER A C 1
ATOM 749 O O . SER A 1 149 ? -0.400 11.688 32.038 1.00 24.80 150 SER A O 1
ATOM 752 N N . ARG A 1 150 ? -0.643 13.725 32.988 1.00 24.48 151 ARG A N 1
ATOM 753 C CA . ARG A 1 150 ? 0.098 14.432 31.952 1.00 21.51 151 ARG A CA 1
ATOM 754 C C . ARG A 1 150 ? 1.590 14.273 32.205 1.00 21.79 151 ARG A C 1
ATOM 755 O O . ARG A 1 150 ? 2.004 13.970 33.330 1.00 24.82 151 ARG A O 1
ATOM 763 N N . ASP A 1 151 ? 2.400 14.498 31.170 1.00 21.09 152 ASP A N 1
ATOM 764 C CA . ASP A 1 151 ? 3.847 14.460 31.350 1.00 22.71 152 ASP A CA 1
ATOM 765 C C . ASP A 1 151 ? 4.340 15.793 31.883 1.00 25.12 152 ASP A C 1
ATOM 766 O O . ASP A 1 151 ? 3.533 16.658 32.232 1.00 22.97 152 ASP A O 1
ATOM 771 N N . LYS A 1 152 ? 5.658 15.964 31.955 1.00 23.20 153 LYS A N 1
ATOM 772 C CA . LYS A 1 152 ? 6.222 17.164 32.579 1.00 27.09 153 LYS A CA 1
ATOM 773 C C . LYS A 1 152 ? 5.990 18.424 31.744 1.00 27.73 153 LYS A C 1
ATOM 774 O O . LYS A 1 152 ? 6.132 19.550 32.239 1.00 26.30 153 LYS A O 1
ATOM 780 N N . TYR A 1 153 ? 5.625 18.224 30.481 1.00 23.39 154 TYR A N 1
ATOM 781 C CA . TYR A 1 153 ? 5.309 19.321 29.573 1.00 22.28 154 TYR A CA 1
ATOM 782 C C . TYR A 1 153 ? 3.821 19.661 29.611 1.00 20.13 154 TYR A C 1
ATOM 783 O O . TYR A 1 153 ? 3.364 20.535 28.872 1.00 21.67 154 TYR A O 1
ATOM 792 N N . GLY A 1 154 ? 3.065 18.956 30.445 1.00 22.44 155 GLY A N 1
ATOM 793 C CA . GLY A 1 154 ? 1.626 19.155 30.529 1.00 22.54 155 GLY A CA 1
ATOM 794 C C . GLY A 1 154 ? 0.868 18.492 29.390 1.00 23.34 155 GLY A C 1
ATOM 795 O O . GLY A 1 154 ? -0.314 18.772 29.173 1.00 21.93 155 GLY A O 1
ATOM 796 N N . ARG A 1 155 ? 1.545 17.598 28.672 1.00 22.34 156 ARG A N 1
ATOM 797 C CA . ARG A 1 155 ? 0.950 16.934 27.517 1.00 20.05 156 ARG A CA 1
ATOM 798 C C . ARG A 1 155 ? 0.143 15.720 27.914 1.00 21.24 156 ARG A C 1
ATOM 799 O O . ARG A 1 155 ? 0.470 15.029 28.884 1.00 21.57 156 ARG A O 1
ATOM 807 N N . VAL A 1 156 ? -0.908 15.448 27.152 1.00 19.40 157 VAL A N 1
ATOM 808 C CA . VAL A 1 156 ? -1.552 14.150 27.257 1.00 23.19 157 VAL A CA 1
ATOM 809 C C . VAL A 1 156 ? -0.620 13.142 26.607 1.00 20.27 157 VAL A C 1
ATOM 810 O O . VAL A 1 156 ? -0.018 13.424 25.578 1.00 18.06 157 VAL A O 1
ATOM 814 N N . VAL A 1 157 ? -0.497 11.970 27.218 1.00 18.53 158 VAL A N 1
ATOM 815 C CA . VAL A 1 157 ? 0.387 10.937 26.696 1.00 18.09 158 VAL A CA 1
ATOM 816 C C . VAL A 1 157 ? -0.432 9.786 26.129 1.00 19.47 158 VAL A C 1
ATOM 817 O O . VAL A 1 157 ? -1.187 9.132 26.858 1.00 19.54 158 VAL A O 1
ATOM 829 N N . LEU A 1 159 ? -0.550 6.061 23.875 1.00 16.04 160 LEU A N 1
ATOM 830 C CA . LEU A 1 159 ? 0.250 4.847 23.950 1.00 16.20 160 LEU A CA 1
ATOM 831 C C . LEU A 1 159 ? -0.102 3.878 22.850 1.00 15.85 160 LEU A C 1
ATOM 832 O O . LEU A 1 159 ? -1.265 3.745 22.478 1.00 19.88 160 LEU A O 1
ATOM 837 N N . PHE A 1 160 ? 0.907 3.167 22.353 1.00 16.39 161 PHE A N 1
ATOM 838 C CA . PHE A 1 160 ? 0.667 2.038 21.481 1.00 15.68 161 PHE A CA 1
ATOM 839 C C . PHE A 1 160 ? 1.724 0.969 21.720 1.00 19.73 161 PHE A C 1
ATOM 840 O O . PHE A 1 160 ? 2.926 1.218 21.606 1.00 20.27 161 PHE A O 1
ATOM 848 N N . ASN A 1 161 ? 1.265 -0.216 22.096 1.00 21.09 162 ASN A N 1
ATOM 849 C CA . ASN A 1 161 ? 2.148 -1.357 22.278 1.00 20.06 162 ASN A CA 1
ATOM 850 C C . ASN A 1 161 ? 1.859 -2.368 21.172 1.00 23.86 162 ASN A C 1
ATOM 851 O O . ASN A 1 161 ? 0.781 -2.964 21.119 1.00 24.71 162 ASN A O 1
ATOM 856 N N . ILE A 1 162 ? 2.817 -2.540 20.266 1.00 21.95 163 ILE A N 1
ATOM 857 C CA . ILE A 1 162 ? 2.577 -3.334 19.063 1.00 21.51 163 ILE A CA 1
ATOM 858 C C . ILE A 1 162 ? 2.634 -4.851 19.295 1.00 23.58 163 ILE A C 1
ATOM 859 O O . ILE A 1 162 ? 2.198 -5.623 18.449 1.00 25.12 163 ILE A O 1
ATOM 864 N N . GLU A 1 163 ? 3.149 -5.281 20.442 1.00 26.29 164 GLU A N 1
ATOM 865 C CA . GLU A 1 163 ? 3.259 -6.712 20.728 1.00 26.29 164 GLU A CA 1
ATOM 866 C C . GLU A 1 163 ? 1.915 -7.435 20.561 1.00 28.39 164 GLU A C 1
ATOM 867 O O . GLU A 1 163 ? 0.926 -7.076 21.192 1.00 35.77 164 GLU A O 1
ATOM 873 N N . ASN A 1 164 ? 1.872 -8.441 19.701 1.00 36.64 165 ASN A N 1
ATOM 874 C CA . ASN A 1 164 ? 0.627 -9.171 19.492 1.00 48.30 165 ASN A CA 1
ATOM 875 C C . ASN A 1 164 ? -0.500 -8.348 18.855 1.00 47.96 165 ASN A C 1
ATOM 876 O O . ASN A 1 164 ? -1.654 -8.778 18.865 1.00 43.84 165 ASN A O 1
ATOM 881 N N . TRP A 1 165 ? -0.192 -7.168 18.319 1.00 33.14 166 TRP A N 1
ATOM 882 C CA . TRP A 1 165 ? -1.184 -6.484 17.489 1.00 28.93 166 TRP A CA 1
ATOM 883 C C . TRP A 1 165 ? -1.431 -7.362 16.282 1.00 30.00 166 TRP A C 1
ATOM 884 O O . TRP A 1 165 ? -0.497 -7.730 15.570 1.00 31.11 166 TRP A O 1
ATOM 895 N N . GLN A 1 166 ? -2.690 -7.712 16.063 1.00 29.38 167 GLN A N 1
ATOM 896 C CA . GLN A 1 166 ? -3.057 -8.514 14.908 1.00 34.98 167 GLN A CA 1
ATOM 897 C C . GLN A 1 166 ? -3.872 -7.660 13.947 1.00 27.84 167 GLN A C 1
ATOM 898 O O . GLN A 1 166 ? -5.037 -7.355 14.207 1.00 23.91 167 GLN A O 1
ATOM 904 N N . SER A 1 167 ? -3.238 -7.275 12.843 1.00 30.03 168 SER A N 1
ATOM 905 C CA . SER A 1 167 ? -3.791 -6.285 11.927 1.00 37.80 168 SER A CA 1
ATOM 906 C C . SER A 1 167 ? -5.040 -6.777 11.211 1.00 40.03 168 SER A C 1
ATOM 907 O O . SER A 1 167 ? -5.849 -5.977 10.737 1.00 43.09 168 SER A O 1
ATOM 910 N N . GLN A 1 168 ? -5.194 -8.092 11.127 1.00 38.09 169 GLN A N 1
ATOM 911 C CA . GLN A 1 168 ? -6.372 -8.669 10.501 1.00 47.65 169 GLN A CA 1
ATOM 912 C C . GLN A 1 168 ? -7.568 -8.649 11.453 1.00 48.98 169 GLN A C 1
ATOM 913 O O . GLN A 1 168 ? -8.714 -8.750 11.018 1.00 60.73 169 GLN A O 1
ATOM 919 N N . GLU A 1 169 ? -7.298 -8.511 12.749 1.00 36.22 170 GLU A N 1
ATOM 920 C CA . GLU A 1 169 ? -8.363 -8.447 13.748 1.00 31.91 170 GLU A CA 1
ATOM 921 C C . GLU A 1 169 ? -8.735 -7.001 14.076 1.00 34.19 170 GLU A C 1
ATOM 922 O O . GLU A 1 169 ? -9.912 -6.667 14.219 1.00 34.67 170 GLU A O 1
ATOM 928 N N . ILE A 1 170 ? -7.722 -6.154 14.214 1.00 23.90 171 ILE A N 1
ATOM 929 C CA . ILE A 1 170 ? -7.931 -4.718 14.415 1.00 19.60 171 ILE A CA 1
ATOM 930 C C . ILE A 1 170 ? -7.075 -3.978 13.392 1.00 23.00 171 ILE A C 1
ATOM 931 O O . ILE A 1 170 ? -5.845 -3.988 13.471 1.00 25.10 171 ILE A O 1
ATOM 936 N N . THR A 1 171 ? -7.736 -3.351 12.421 1.00 22.58 172 THR A N 1
ATOM 937 C CA . THR A 1 171 ? -7.040 -2.760 11.282 1.00 23.74 172 THR A CA 1
ATOM 938 C C . THR A 1 171 ? -6.352 -1.446 11.627 1.00 21.73 172 THR A C 1
ATOM 939 O O . THR A 1 171 ? -6.706 -0.771 12.599 1.00 20.43 172 THR A O 1
ATOM 943 N N . PHE A 1 172 ? -5.356 -1.091 10.825 1.00 17.56 173 PHE A N 1
ATOM 944 C CA . PHE A 1 172 ? -4.682 0.194 10.980 1.00 17.97 173 PHE A CA 1
ATOM 945 C C . PHE A 1 172 ? -5.711 1.325 10.925 1.00 21.27 173 PHE A C 1
ATOM 946 O O . PHE A 1 172 ? -5.652 2.264 11.717 1.00 18.95 173 PHE A O 1
ATOM 954 N N . ASP A 1 173 ? -6.654 1.241 9.988 1.00 19.76 174 ASP A N 1
ATOM 955 C CA . ASP A 1 173 ? -7.714 2.250 9.893 1.00 17.31 174 ASP A CA 1
ATOM 956 C C . ASP A 1 173 ? -8.511 2.355 11.188 1.00 17.75 174 ASP A C 1
ATOM 957 O O . ASP A 1 173 ? -8.840 3.462 11.642 1.00 17.68 174 ASP A O 1
ATOM 962 N N . GLU A 1 174 ? -8.842 1.210 11.776 1.00 18.81 175 GLU A N 1
ATOM 963 C CA . GLU A 1 174 ? -9.602 1.222 13.014 1.00 18.95 175 GLU A CA 1
ATOM 964 C C . GLU A 1 174 ? -8.820 1.892 14.133 1.00 18.01 175 GLU A C 1
ATOM 965 O O . GLU A 1 174 ? -9.398 2.560 14.974 1.00 18.70 175 GLU A O 1
ATOM 971 N N . ILE A 1 175 ? -7.504 1.714 14.132 1.00 16.09 176 ILE A N 1
ATOM 972 C CA . ILE A 1 175 ? -6.662 2.341 15.144 1.00 16.65 176 ILE A CA 1
ATOM 973 C C . ILE A 1 175 ? -6.612 3.858 14.954 1.00 17.73 176 ILE A C 1
ATOM 974 O O . ILE A 1 175 ? -6.694 4.624 15.920 1.00 16.36 176 ILE A O 1
ATOM 979 N N . LEU A 1 176 ? -6.503 4.300 13.708 1.00 15.61 177 LEU A N 1
ATOM 980 C CA . LEU A 1 176 ? -6.519 5.734 13.439 1.00 15.71 177 LEU A CA 1
ATOM 981 C C . LEU A 1 176 ? -7.881 6.365 13.752 1.00 16.59 177 LEU A C 1
ATOM 982 O O . LEU A 1 176 ? -7.953 7.511 14.181 1.00 15.63 177 LEU A O 1
ATOM 987 N N . GLN A 1 177 ? -8.956 5.612 13.537 1.00 16.42 178 GLN A N 1
ATOM 988 C CA . GLN A 1 177 ? -10.286 6.078 13.915 1.00 18.66 178 GLN A CA 1
ATOM 989 C C . GLN A 1 177 ? -10.344 6.321 15.413 1.00 20.31 178 GLN A C 1
ATOM 990 O O . GLN A 1 177 ? -10.914 7.311 15.870 1.00 21.03 178 GLN A O 1
ATOM 996 N N . ALA A 1 178 ? -9.751 5.407 16.172 1.00 17.55 179 ALA A N 1
ATOM 997 C CA . ALA A 1 178 ? -9.696 5.535 17.628 1.00 17.35 179 ALA A CA 1
ATOM 998 C C . ALA A 1 178 ? -8.871 6.755 18.055 1.00 16.95 179 ALA A C 1
ATOM 999 O O . ALA A 1 178 ? -9.289 7.519 18.924 1.00 20.35 179 ALA A O 1
ATOM 1001 N N . TYR A 1 179 ? -7.694 6.933 17.459 1.00 14.70 180 TYR A N 1
ATOM 1002 C CA . TYR A 1 179 ? -6.915 8.150 17.707 1.00 17.00 180 TYR A CA 1
ATOM 1003 C C . TYR A 1 179 ? -7.750 9.409 17.505 1.00 19.95 180 TYR A C 1
ATOM 1004 O O . TYR A 1 179 ? -7.747 10.325 18.343 1.00 17.72 180 TYR A O 1
ATOM 1013 N N . CYS A 1 180 ? -8.442 9.482 16.371 1.00 18.89 181 CYS A N 1
ATOM 1014 C CA . CYS A 1 180 ? -9.198 10.690 16.048 1.00 20.38 181 CYS A CA 1
ATOM 1015 C C . CYS A 1 180 ? -10.336 10.895 17.039 1.00 22.37 181 CYS A C 1
ATOM 1016 O O . CYS A 1 180 ? -10.619 12.019 17.455 1.00 21.72 181 CYS A O 1
ATOM 1019 N N . PHE A 1 181 ? -10.985 9.801 17.411 1.00 17.02 182 PHE A N 1
ATOM 1020 C CA . PHE A 1 181 ? -12.103 9.877 18.345 1.00 21.43 182 PHE A CA 1
ATOM 1021 C C . PHE A 1 181 ? -11.633 10.384 19.707 1.00 25.86 182 PHE A C 1
ATOM 1022 O O . PHE A 1 181 ? -12.268 11.251 20.317 1.00 23.81 182 PHE A O 1
ATOM 1030 N N . ILE A 1 182 ? -10.514 9.846 20.178 1.00 20.23 183 ILE A N 1
ATOM 1031 C CA . ILE A 1 182 ? -9.934 10.268 21.451 1.00 21.56 183 ILE A CA 1
ATOM 1032 C C . ILE A 1 182 ? -9.472 11.730 21.405 1.00 22.04 183 ILE A C 1
ATOM 1033 O O . ILE A 1 182 ? -9.759 12.512 22.308 1.00 20.56 183 ILE A O 1
ATOM 1038 N N . LEU A 1 183 ? -8.749 12.099 20.353 1.00 21.79 184 LEU A N 1
ATOM 1039 C CA . LEU A 1 183 ? -8.225 13.459 20.259 1.00 20.90 184 LEU A CA 1
ATOM 1040 C C . LEU A 1 183 ? -9.348 14.492 20.224 1.00 23.90 184 LEU A C 1
ATOM 1041 O O . LEU A 1 183 ? -9.230 15.566 20.811 1.00 22.78 184 LEU A O 1
ATOM 1046 N N . GLU A 1 184 ? -10.446 14.155 19.556 1.00 23.05 185 GLU A N 1
ATOM 1047 C CA . GLU A 1 184 ? -11.601 15.048 19.515 1.00 23.97 185 GLU A CA 1
ATOM 1048 C C . GLU A 1 184 ? -12.115 15.356 20.914 1.00 25.53 185 GLU A C 1
ATOM 1049 O O . GLU A 1 184 ? -12.464 16.495 21.213 1.00 26.59 185 GLU A O 1
ATOM 1055 N N . LYS A 1 185 ? -12.168 14.333 21.762 1.00 22.54 186 LYS A N 1
ATOM 1056 C CA . LYS A 1 185 ? -12.611 14.504 23.144 1.00 24.25 186 LYS A CA 1
ATOM 1057 C C . LYS A 1 185 ? -11.551 15.229 23.966 1.00 24.14 186 LYS A C 1
ATOM 1058 O O . LYS A 1 185 ? -11.861 16.139 24.739 1.00 22.67 186 LYS A O 1
ATOM 1064 N N . LEU A 1 186 ? -10.296 14.824 23.795 1.00 22.29 187 LEU A N 1
ATOM 1065 C CA . LEU A 1 186 ? -9.202 15.408 24.563 1.00 20.46 187 LEU A CA 1
ATOM 1066 C C . LEU A 1 186 ? -9.076 16.902 24.301 1.00 20.62 187 LEU A C 1
ATOM 1067 O O . LEU A 1 186 ? -8.715 17.665 25.193 1.00 23.11 187 LEU A O 1
ATOM 1072 N N . LEU A 1 187 ? -9.373 17.320 23.075 1.00 21.59 188 LEU A N 1
ATOM 1073 C CA . LEU A 1 187 ? -9.188 18.720 22.702 1.00 20.05 188 LEU A CA 1
ATOM 1074 C C . LEU A 1 187 ? -10.297 19.646 23.209 1.00 23.11 188 LEU A C 1
ATOM 1075 O O . LEU A 1 187 ? -10.242 20.851 22.997 1.00 23.14 188 LEU A O 1
ATOM 1080 N N . GLU A 1 188 ? -11.291 19.080 23.888 1.00 24.44 189 GLU A N 1
ATOM 1081 C CA . GLU A 1 188 ? -12.277 19.894 24.598 1.00 26.05 189 GLU A CA 1
ATOM 1082 C C . GLU A 1 188 ? -11.626 20.603 25.787 1.00 28.07 189 GLU A C 1
ATOM 1083 O O . GLU A 1 188 ? -12.142 21.604 26.302 1.00 28.01 189 GLU A O 1
ATOM 1089 N N . ASN A 1 189 ? -10.493 20.072 26.223 1.00 23.90 190 ASN A N 1
ATOM 1090 C CA . ASN A 1 189 ? -9.790 20.587 27.387 1.00 23.26 190 ASN A CA 1
ATOM 1091 C C . ASN A 1 189 ? -8.871 21.739 26.991 1.00 27.82 190 ASN A C 1
ATOM 1092 O O . ASN A 1 189 ? -8.084 21.623 26.049 1.00 23.93 190 ASN A O 1
ATOM 1097 N N . GLU A 1 190 ? -8.981 22.862 27.695 1.00 23.40 191 GLU A N 1
ATOM 1098 C CA . GLU A 1 190 ? -8.276 24.062 27.265 1.00 21.00 191 GLU A CA 1
ATOM 1099 C C . GLU A 1 190 ? -6.758 24.002 27.465 1.00 23.64 191 GLU A C 1
ATOM 1100 O O . GLU A 1 190 ? -6.010 24.589 26.683 1.00 24.39 191 GLU A O 1
ATOM 1106 N N . GLU A 1 191 ? -6.297 23.297 28.495 1.00 20.28 192 GLU A N 1
ATOM 1107 C CA . GLU A 1 191 ? -4.858 23.132 28.683 1.00 19.87 192 GLU A CA 1
ATOM 1108 C C . GLU A 1 191 ? -4.265 22.285 27.560 1.00 19.95 192 GLU A C 1
ATOM 1109 O O . GLU A 1 191 ? -3.196 22.588 27.047 1.00 21.66 192 GLU A O 1
ATOM 1115 N N . THR A 1 192 ? -4.961 21.212 27.199 1.00 20.15 193 THR A N 1
ATOM 1116 C CA . THR A 1 192 ? -4.524 20.345 26.106 1.00 21.41 193 THR A CA 1
ATOM 1117 C C . THR A 1 192 ? -4.502 21.081 24.753 1.00 22.93 193 THR A C 1
ATOM 1118 O O . THR A 1 192 ? -3.637 20.823 23.906 1.00 19.40 193 THR A O 1
ATOM 1122 N N . GLN A 1 193 ? -5.429 22.014 24.559 1.00 18.74 194 GLN A N 1
ATOM 1123 C CA . GLN A 1 193 ? -5.450 22.823 23.336 1.00 17.84 194 GLN A CA 1
ATOM 1124 C C . GLN A 1 193 ? -4.122 23.554 23.119 1.00 18.62 194 GLN A C 1
ATOM 1125 O O . GLN A 1 193 ? -3.765 23.901 21.990 1.00 19.38 194 GLN A O 1
ATOM 1131 N N . ILE A 1 194 ? -3.391 23.771 24.206 1.00 19.98 195 ILE A N 1
ATOM 1132 C CA . ILE A 1 194 ? -2.102 24.441 24.145 1.00 19.52 195 ILE A CA 1
ATOM 1133 C C . ILE A 1 194 ? -0.946 23.452 24.257 1.00 19.20 195 ILE A C 1
ATOM 1134 O O . ILE A 1 194 ? -0.030 23.458 23.432 1.00 20.48 195 ILE A O 1
ATOM 1139 N N . ASN A 1 195 ? -0.968 22.615 25.290 1.00 17.77 196 ASN A N 1
ATOM 1140 C CA . ASN A 1 195 ? 0.147 21.712 25.536 1.00 18.71 196 ASN A CA 1
ATOM 1141 C C . ASN A 1 195 ? 0.240 20.596 24.504 1.00 16.84 196 ASN A C 1
ATOM 1142 O O . ASN A 1 195 ? 1.333 20.127 24.195 1.00 19.49 196 ASN A O 1
ATOM 1147 N N . GLY A 1 196 ? -0.906 20.156 23.996 1.00 20.39 197 GLY A N 1
ATOM 1148 C CA . GLY A 1 196 ? -0.929 19.081 23.011 1.00 18.26 197 GLY A CA 1
ATOM 1149 C C . GLY A 1 196 ? -0.725 17.692 23.602 1.00 17.22 197 GLY A C 1
ATOM 1150 O O . GLY A 1 196 ? -1.020 17.429 24.770 1.00 17.69 197 GLY A O 1
ATOM 1151 N N . PHE A 1 197 ? -0.212 16.782 22.780 1.00 17.56 198 PHE A N 1
ATOM 1152 C CA . PHE A 1 197 ? -0.051 15.390 23.185 1.00 16.09 198 PHE A CA 1
ATOM 1153 C C . PHE A 1 197 ? 1.234 14.809 22.629 1.00 16.70 198 PHE A C 1
ATOM 1154 O O . PHE A 1 197 ? 1.847 15.373 21.719 1.00 16.20 198 PHE A O 1
ATOM 1162 N N . CYS A 1 198 ? 1.656 13.694 23.207 1.00 15.80 199 CYS A N 1
ATOM 1163 C CA . CYS A 1 198 ? 2.734 12.912 22.624 1.00 17.05 199 CYS A CA 1
ATOM 1164 C C . CYS A 1 198 ? 2.294 11.462 22.491 1.00 13.33 199 CYS A C 1
ATOM 1165 O O . CYS A 1 198 ? 1.234 11.076 22.992 1.00 16.03 199 CYS A O 1
ATOM 1168 N N . ILE A 1 199 ? 3.089 10.675 21.775 1.00 12.96 200 ILE A N 1
ATOM 1169 C CA . ILE A 1 199 ? 2.795 9.264 21.598 1.00 13.93 200 ILE A CA 1
ATOM 1170 C C . ILE A 1 199 ? 4.016 8.452 21.997 1.00 14.98 200 ILE A C 1
ATOM 1171 O O . ILE A 1 199 ? 5.147 8.782 21.613 1.00 15.91 200 ILE A O 1
ATOM 1176 N N . ILE A 1 200 ? 3.782 7.395 22.767 1.00 14.41 201 ILE A N 1
ATOM 1177 C CA . ILE A 1 200 ? 4.834 6.456 23.123 1.00 16.47 201 ILE A CA 1
ATOM 1178 C C . ILE A 1 200 ? 4.560 5.142 22.410 1.00 14.27 201 ILE A C 1
ATOM 1179 O O . ILE A 1 200 ? 3.493 4.552 22.593 1.00 16.78 201 ILE A O 1
ATOM 1184 N N . GLU A 1 201 ? 5.511 4.698 21.588 1.00 15.70 202 GLU A N 1
ATOM 1185 C CA . GLU A 1 201 ? 5.359 3.469 20.815 1.00 18.34 202 GLU A CA 1
ATOM 1186 C C . GLU A 1 201 ? 6.323 2.417 21.330 1.00 20.60 202 GLU A C 1
ATOM 1187 O O . GLU A 1 201 ? 7.535 2.552 21.159 1.00 19.75 202 GLU A O 1
ATOM 1193 N N . ASN A 1 202 ? 5.796 1.364 21.948 1.00 17.98 203 ASN A N 1
ATOM 1194 C CA . ASN A 1 202 ? 6.654 0.266 22.366 1.00 16.88 203 ASN A CA 1
ATOM 1195 C C . ASN A 1 202 ? 6.753 -0.773 21.258 1.00 20.21 203 ASN A C 1
ATOM 1196 O O . ASN A 1 202 ? 5.788 -1.485 20.957 1.00 19.62 203 ASN A O 1
ATOM 1201 N N . PHE A 1 203 ? 7.928 -0.845 20.639 1.00 18.50 204 PHE A N 1
ATOM 1202 C CA . PHE A 1 203 ? 8.137 -1.732 19.508 1.00 17.21 204 PHE A CA 1
ATOM 1203 C C . PHE A 1 203 ? 8.973 -2.946 19.892 1.00 19.44 204 PHE A C 1
ATOM 1204 O O . PHE A 1 203 ? 9.532 -3.615 19.031 1.00 19.64 204 PHE A O 1
ATOM 1212 N N . LYS A 1 204 ? 9.045 -3.233 21.191 1.00 20.18 205 LYS A N 1
ATOM 1213 C CA . LYS A 1 204 ? 9.737 -4.439 21.651 1.00 21.94 205 LYS A CA 1
ATOM 1214 C C . LYS A 1 204 ? 9.266 -5.675 20.885 1.00 23.61 205 LYS A C 1
ATOM 1215 O O . LYS A 1 204 ? 10.075 -6.513 20.452 1.00 26.55 205 LYS A O 1
ATOM 1221 N N . GLY A 1 205 ? 7.957 -5.787 20.692 1.00 22.75 206 GLY A N 1
ATOM 1222 C CA . GLY A 1 205 ? 7.388 -6.946 20.025 1.00 24.49 206 GLY A CA 1
ATOM 1223 C C . GLY A 1 205 ? 7.103 -6.784 18.539 1.00 26.17 206 GLY A C 1
ATOM 1224 O O . GLY A 1 205 ? 6.303 -7.530 17.975 1.00 27.93 206 GLY A O 1
ATOM 1225 N N . PHE A 1 206 ? 7.752 -5.812 17.901 1.00 23.63 207 PHE A N 1
ATOM 1226 C CA . PHE A 1 206 ? 7.616 -5.605 16.458 1.00 20.65 207 PHE A CA 1
ATOM 1227 C C . PHE A 1 206 ? 8.270 -6.754 15.702 1.00 22.69 207 PHE A C 1
ATOM 1228 O O . PHE A 1 206 ? 9.496 -6.873 15.688 1.00 27.23 207 PHE A O 1
ATOM 1236 N N . THR A 1 207 ? 7.457 -7.596 15.072 1.00 24.03 208 THR A N 1
ATOM 1237 C CA . THR A 1 207 ? 7.983 -8.761 14.364 1.00 24.51 208 THR A CA 1
ATOM 1238 C C . THR A 1 207 ? 8.269 -8.440 12.906 1.00 26.83 208 THR A C 1
ATOM 1239 O O . THR A 1 207 ? 7.756 -7.467 12.360 1.00 22.43 208 THR A O 1
ATOM 1251 N N . GLN A 1 209 ? 7.169 -10.100 10.518 1.00 27.55 210 GLN A N 1
ATOM 1252 C CA . GLN A 1 209 ? 5.910 -10.332 9.821 1.00 29.59 210 GLN A CA 1
ATOM 1253 C C . GLN A 1 209 ? 5.029 -9.086 9.862 1.00 25.92 210 GLN A C 1
ATOM 1254 O O . GLN A 1 209 ? 4.446 -8.694 8.850 1.00 28.49 210 GLN A O 1
ATOM 1260 N N . GLN A 1 210 ? 4.926 -8.479 11.041 1.00 27.46 211 GLN A N 1
ATOM 1261 C CA . GLN A 1 210 ? 4.206 -7.218 11.187 1.00 23.49 211 GLN A CA 1
ATOM 1262 C C . GLN A 1 210 ? 4.802 -6.181 10.245 1.00 25.03 211 GLN A C 1
ATOM 1263 O O . GLN A 1 210 ? 4.082 -5.499 9.512 1.00 28.82 211 GLN A O 1
ATOM 1269 N N . ALA A 1 211 ? 6.128 -6.075 10.267 1.00 23.51 212 ALA A N 1
ATOM 1270 C CA . ALA A 1 211 ? 6.845 -5.092 9.461 1.00 22.92 212 ALA A CA 1
ATOM 1271 C C . ALA A 1 211 ? 6.578 -5.270 7.975 1.00 28.05 212 ALA A C 1
ATOM 1272 O O . ALA A 1 211 ? 6.416 -4.294 7.243 1.00 26.93 212 ALA A O 1
ATOM 1274 N N . ALA A 1 212 ? 6.547 -6.518 7.526 1.00 27.81 213 ALA A N 1
ATOM 1275 C CA . ALA A 1 212 ? 6.341 -6.797 6.114 1.00 28.95 213 ALA A CA 1
ATOM 1276 C C . ALA A 1 212 ? 4.902 -6.525 5.708 1.00 28.38 213 ALA A C 1
ATOM 1277 O O . ALA A 1 212 ? 4.618 -6.288 4.535 1.00 36.33 213 ALA A O 1
ATOM 1279 N N . SER A 1 213 ? 3.996 -6.550 6.680 1.00 25.59 214 SER A N 1
ATOM 1280 C CA . SER A 1 213 ? 2.572 -6.387 6.402 1.00 25.29 214 SER A CA 1
ATOM 1281 C C . SER A 1 213 ? 2.130 -4.921 6.345 1.00 27.04 214 SER A C 1
ATOM 1282 O O . SER A 1 213 ? 1.082 -4.607 5.787 1.00 31.86 214 SER A O 1
ATOM 1285 N N . LEU A 1 214 ? 2.926 -4.031 6.926 1.00 24.13 215 LEU A N 1
ATOM 1286 C CA . LEU A 1 214 ? 2.586 -2.610 6.964 1.00 20.76 215 LEU A CA 1
ATOM 1287 C C . LEU A 1 214 ? 2.490 -2.027 5.560 1.00 21.88 215 LEU A C 1
ATOM 1288 O O . LEU A 1 214 ? 3.426 -2.150 4.763 1.00 24.02 215 LEU A O 1
ATOM 1293 N N . ARG A 1 215 ? 1.357 -1.398 5.260 1.00 19.50 216 ARG A N 1
ATOM 1294 C CA . ARG A 1 215 ? 1.153 -0.764 3.962 1.00 18.05 216 ARG A CA 1
ATOM 1295 C C . ARG A 1 215 ? 1.633 0.671 4.016 1.00 22.01 216 ARG A C 1
ATOM 1296 O O . ARG A 1 215 ? 1.327 1.400 4.957 1.00 17.84 216 ARG A O 1
ATOM 1304 N N . THR A 1 216 ? 2.376 1.083 2.999 1.00 22.30 217 THR A N 1
ATOM 1305 C CA . THR A 1 216 ? 2.837 2.462 2.940 1.00 18.43 217 THR A CA 1
ATOM 1306 C C . THR A 1 216 ? 1.678 3.453 2.980 1.00 17.01 217 THR A C 1
ATOM 1307 O O . THR A 1 216 ? 1.773 4.507 3.614 1.00 17.46 217 THR A O 1
ATOM 1311 N N . SER A 1 217 ? 0.566 3.108 2.338 1.00 18.00 218 SER A N 1
ATOM 1312 C CA . SER A 1 217 ? -0.598 3.994 2.369 1.00 17.68 218 SER A CA 1
ATOM 1313 C C . SER A 1 217 ? -1.161 4.196 3.784 1.00 17.88 218 SER A C 1
ATOM 1314 O O . SER A 1 217 ? -1.671 5.273 4.107 1.00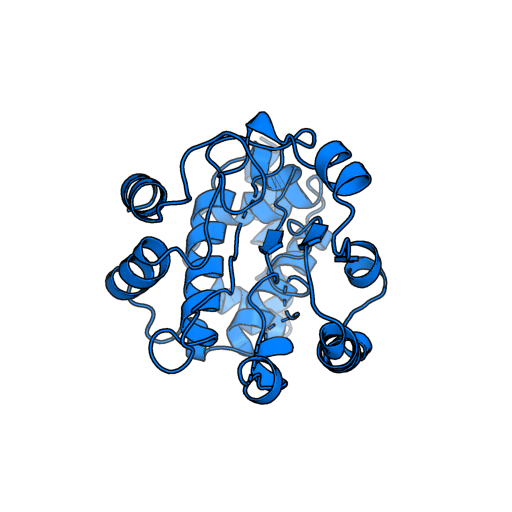 17.22 218 SER A O 1
ATOM 1317 N N . ASP A 1 218 ? -1.059 3.178 4.640 1.00 19.67 219 ASP A N 1
ATOM 1318 C CA . ASP A 1 218 ? -1.491 3.324 6.029 1.00 19.81 219 ASP A CA 1
ATOM 1319 C C . ASP A 1 218 ? -0.507 4.181 6.837 1.00 16.88 219 ASP A C 1
ATOM 1320 O O . ASP A 1 218 ? -0.911 5.027 7.639 1.00 16.87 219 ASP A O 1
ATOM 1325 N N . LEU A 1 219 ? 0.789 3.970 6.626 1.00 15.52 220 LEU A N 1
ATOM 1326 C CA . LEU A 1 219 ? 1.789 4.781 7.304 1.00 13.94 220 LEU A CA 1
ATOM 1327 C C . LEU A 1 219 ? 1.645 6.256 6.903 1.00 17.60 220 LEU A C 1
ATOM 1328 O O . LEU A 1 219 ? 1.752 7.146 7.753 1.00 16.48 220 LEU A O 1
ATOM 1333 N N . ARG A 1 220 ? 1.375 6.500 5.623 1.00 17.10 221 ARG A N 1
ATOM 1334 C CA . ARG A 1 220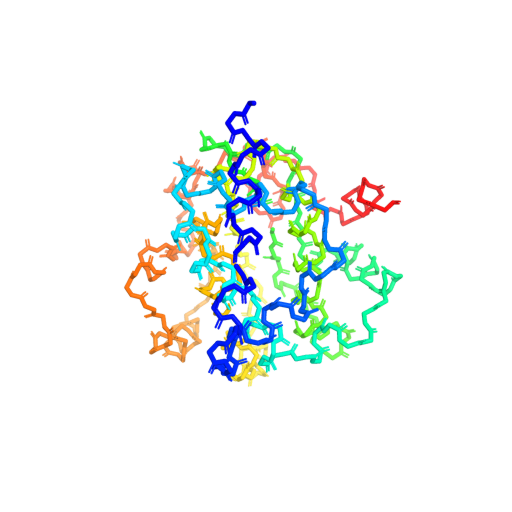 ? 1.189 7.872 5.125 1.00 13.53 221 ARG A CA 1
ATOM 1335 C C . ARG A 1 220 ? -0.050 8.500 5.748 1.00 14.90 221 ARG A C 1
ATOM 1336 O O . ARG A 1 220 ? -0.076 9.701 6.018 1.00 16.08 221 ARG A O 1
ATOM 1344 N N . LYS A 1 221 ? -1.077 7.680 5.966 1.00 14.76 222 LYS A N 1
ATOM 1345 C CA . LYS A 1 221 ? -2.297 8.154 6.605 1.00 12.89 222 LYS A CA 1
ATOM 1346 C C . LYS A 1 221 ? -1.980 8.647 8.019 1.00 13.38 222 LYS A C 1
ATOM 1347 O O . LYS A 1 221 ? -2.473 9.703 8.450 1.00 14.66 222 LYS A O 1
ATOM 1361 N N . VAL A 1 223 ? 1.034 9.654 9.114 1.00 14.37 224 VAL A N 1
ATOM 1362 C CA . VAL A 1 223 ? 1.812 10.868 8.934 1.00 15.55 224 VAL A CA 1
ATOM 1363 C C . VAL A 1 223 ? 0.878 12.051 8.772 1.00 13.13 224 VAL A C 1
ATOM 1364 O O . VAL A 1 223 ? 1.050 13.088 9.428 1.00 14.83 224 VAL A O 1
ATOM 1368 N N . ASP A 1 224 ? -0.104 11.896 7.892 1.00 13.95 225 ASP A N 1
ATOM 1369 C CA . ASP A 1 224 ? -1.009 13.001 7.569 1.00 15.23 225 ASP A CA 1
ATOM 1370 C C . ASP A 1 224 ? -1.923 13.350 8.743 1.00 15.51 225 ASP A C 1
ATOM 1371 O O . ASP A 1 224 ? -2.312 14.505 8.916 1.00 15.07 225 ASP A O 1
ATOM 1384 N N . LEU A 1 226 ? -0.959 13.372 11.780 1.00 16.98 227 LEU A N 1
ATOM 1385 C CA . LEU A 1 226 ? -0.132 14.194 12.667 1.00 15.76 227 LEU A CA 1
ATOM 1386 C C . LEU A 1 226 ? 0.288 15.510 12.041 1.00 16.51 227 LEU A C 1
ATOM 1387 O O . LEU A 1 226 ? 0.418 16.520 12.732 1.00 18.99 227 LEU A O 1
ATOM 1392 N N . GLN A 1 227 ? 0.505 15.492 10.727 1.00 14.73 228 GLN A N 1
ATOM 1393 C CA . GLN A 1 227 ? 1.059 16.635 10.016 1.00 17.63 228 GLN A CA 1
ATOM 1394 C C . GLN A 1 227 ? -0.010 17.568 9.434 1.00 20.64 228 GLN A C 1
ATOM 1395 O O . GLN A 1 227 ? 0.212 18.782 9.304 1.00 20.29 228 GLN A O 1
ATOM 1401 N N . ASP A 1 228 ? -1.171 17.017 9.096 1.00 17.79 229 ASP A N 1
ATOM 1402 C CA . ASP A 1 228 ? -2.274 17.828 8.579 1.00 17.79 229 ASP A CA 1
ATOM 1403 C C . ASP A 1 228 ? -3.425 18.014 9.562 1.00 20.88 229 ASP A C 1
ATOM 1404 O O . ASP A 1 228 ? -3.919 19.122 9.729 1.00 18.35 229 ASP A O 1
ATOM 1409 N N . SER A 1 229 ? -3.858 16.940 10.213 1.00 16.08 230 SER A N 1
ATOM 1410 C CA . SER A 1 229 ? -5.042 17.033 11.056 1.00 15.00 230 SER A CA 1
ATOM 1411 C C . SER A 1 229 ? -4.737 17.713 12.389 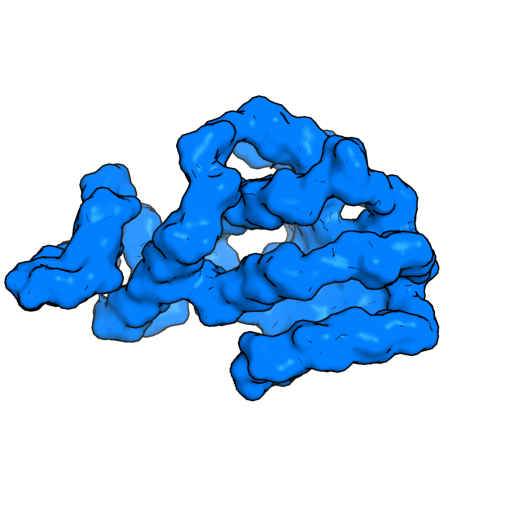1.00 19.30 230 SER A C 1
ATOM 1412 O O . SER A 1 229 ? -5.460 18.619 12.815 1.00 21.32 230 SER A O 1
ATOM 1415 N N . PHE A 1 230 ? -3.666 17.268 13.042 1.00 15.79 231 PHE A N 1
ATOM 1416 C CA . PHE A 1 230 ? -3.365 17.717 14.404 1.00 15.27 231 PHE A CA 1
ATOM 1417 C C . PHE A 1 230 ? -1.964 18.306 14.647 1.00 14.75 231 PHE A C 1
ATOM 1418 O O . PHE A 1 230 ? -1.437 18.168 15.753 1.00 14.57 231 PHE A O 1
ATOM 1426 N N . PRO A 1 231 ? -1.359 18.979 13.641 1.00 15.46 232 PRO A N 1
ATOM 1427 C CA . PRO A 1 231 ? 0.028 19.432 13.824 1.00 14.80 232 PRO A CA 1
ATOM 1428 C C . PRO A 1 231 ? 0.218 20.441 14.963 1.00 16.82 232 PRO A C 1
ATOM 1429 O O . PRO A 1 231 ? 1.302 20.493 15.529 1.00 19.55 232 PRO A O 1
ATOM 1433 N N . ALA A 1 232 ? -0.795 21.245 15.274 1.00 16.17 233 ALA A N 1
ATOM 1434 C CA . ALA A 1 232 ? -0.664 22.200 16.376 1.00 15.60 233 ALA A CA 1
ATOM 1435 C C . ALA A 1 232 ? -0.587 21.508 17.732 1.00 20.13 233 ALA A C 1
ATOM 1436 O O . ALA A 1 232 ? -0.162 22.114 18.726 1.00 18.52 233 ALA A O 1
ATOM 1438 N N . TRP A 1 233 ? -0.991 20.241 17.774 1.00 15.93 234 TRP A N 1
ATOM 1439 C CA . TRP A 1 233 ? -1.100 19.516 19.036 1.00 16.94 234 TRP A CA 1
ATOM 1440 C C . TRP A 1 233 ? -0.125 18.342 19.161 1.00 16.63 234 TRP A C 1
ATOM 1441 O O . TRP A 1 233 ? 0.285 18.002 20.260 1.00 15.92 234 TRP A O 1
ATOM 1452 N N . PHE A 1 234 ? 0.253 17.727 18.048 1.00 14.89 235 PHE A N 1
ATOM 1453 C CA . PHE A 1 234 ? 1.213 16.625 18.131 1.00 13.41 235 PHE A CA 1
ATOM 1454 C C . PHE A 1 234 ? 2.609 17.156 18.444 1.00 15.55 235 PHE A C 1
ATOM 1455 O O . PHE A 1 234 ? 3.167 17.930 17.664 1.00 17.79 235 PHE A O 1
ATOM 1463 N N . LYS A 1 235 ? 3.180 16.744 19.576 1.00 13.28 236 LYS A N 1
ATOM 1464 C CA . LYS A 1 235 ? 4.444 17.338 20.021 1.00 15.80 236 LYS A CA 1
ATOM 1465 C C . LYS A 1 235 ? 5.679 16.445 19.908 1.00 14.50 236 LYS A C 1
ATOM 1466 O O . LYS A 1 235 ? 6.792 16.941 19.678 1.00 17.01 236 LYS A O 1
ATOM 1472 N N . ALA A 1 236 ? 5.496 15.143 20.098 1.00 14.38 237 ALA A N 1
ATOM 1473 C CA . ALA A 1 236 ? 6.616 14.213 20.117 1.00 15.33 237 ALA A CA 1
ATOM 1474 C C . ALA A 1 236 ? 6.128 12.787 19.979 1.00 15.26 237 ALA A C 1
ATOM 1475 O O . ALA A 1 236 ? 5.047 12.442 20.450 1.00 15.93 237 ALA A O 1
ATOM 1477 N N . ILE A 1 237 ? 6.932 11.952 19.341 1.00 14.66 238 ILE A N 1
ATOM 1478 C CA . ILE A 1 237 ? 6.665 10.516 19.355 1.00 13.13 238 ILE A CA 1
ATOM 1479 C C . ILE A 1 237 ? 7.953 9.800 19.743 1.00 16.01 238 ILE A C 1
ATOM 1480 O O . ILE A 1 237 ? 9.035 10.116 19.232 1.00 18.62 238 ILE A O 1
ATOM 1485 N N . HIS A 1 238 ? 7.833 8.879 20.695 1.00 16.26 239 HIS A N 1
ATOM 1486 C CA . HIS A 1 238 ? 8.972 8.171 21.256 1.00 20.29 239 HIS A CA 1
ATOM 1487 C C . HIS A 1 238 ? 8.842 6.690 20.945 1.00 16.90 239 HIS A C 1
ATOM 1488 O O . HIS A 1 238 ? 7.915 6.035 21.408 1.00 19.76 239 HIS A O 1
ATOM 1495 N N . PHE A 1 239 ? 9.774 6.172 20.158 1.00 15.42 240 PHE A N 1
ATOM 1496 C CA . PHE A 1 239 ? 9.841 4.745 19.892 1.00 16.21 240 PHE A CA 1
ATOM 1497 C C . PHE A 1 239 ? 10.836 4.107 20.844 1.00 20.40 240 PHE A C 1
ATOM 1498 O O . PHE A 1 239 ? 11.977 4.565 20.949 1.00 20.64 240 PHE A O 1
ATOM 1506 N N . ILE A 1 240 ? 10.403 3.059 21.535 1.00 23.05 241 ILE A N 1
ATOM 1507 C CA . ILE A 1 240 ? 11.292 2.329 22.430 1.00 20.10 241 ILE A CA 1
ATOM 1508 C C . ILE A 1 240 ? 11.409 0.860 22.026 1.00 20.20 241 ILE A C 1
ATOM 1509 O O . ILE A 1 240 ? 10.465 0.273 21.501 1.00 21.02 241 ILE A O 1
ATOM 1514 N N . HIS A 1 241 ? 12.593 0.290 22.244 1.00 22.88 242 HIS A N 1
ATOM 1515 C CA . HIS A 1 241 ? 12.839 -1.145 22.059 1.00 24.70 242 HIS A CA 1
ATOM 1516 C C . HIS A 1 241 ? 12.680 -1.641 20.623 1.00 20.80 242 HIS A C 1
ATOM 1517 O O . HIS A 1 241 ? 12.450 -2.837 20.393 1.00 21.01 242 HIS A O 1
ATOM 1524 N N . GLN A 1 242 ? 12.805 -0.742 19.653 1.00 19.74 243 GLN A N 1
ATOM 1525 C CA . GLN A 1 242 ? 12.577 -1.133 18.268 1.00 19.44 243 GLN A CA 1
ATOM 1526 C C . GLN A 1 242 ? 13.710 -2.017 17.752 1.00 20.93 243 GLN A C 1
ATOM 1527 O O . GLN A 1 242 ? 14.875 -1.793 18.083 1.00 25.18 243 GLN A O 1
ATOM 1533 N N . PRO A 1 243 ? 13.367 -3.030 16.946 1.00 20.05 244 PRO A N 1
ATOM 1534 C CA . PRO A 1 243 ? 14.357 -3.965 16.400 1.00 22.62 244 PRO A CA 1
ATOM 1535 C C . PRO A 1 243 ? 15.135 -3.381 15.226 1.00 25.23 244 PRO A C 1
ATOM 1536 O O . PRO A 1 243 ? 14.805 -2.309 14.716 1.00 22.64 244 PRO A O 1
ATOM 1540 N N . TRP A 1 244 ? 16.161 -4.099 14.786 1.00 24.73 245 TRP A N 1
ATOM 1541 C CA . TRP A 1 244 ? 17.043 -3.586 13.749 1.00 26.11 245 TRP A CA 1
ATOM 1542 C C . TRP A 1 244 ? 16.304 -3.220 12.463 1.00 22.70 245 TRP A C 1
ATOM 1543 O O . TRP A 1 244 ? 16.662 -2.252 11.800 1.00 27.79 245 TRP A O 1
ATOM 1554 N N . TYR A 1 245 ? 15.270 -3.981 12.119 1.00 24.77 246 TYR A N 1
ATOM 1555 C CA . TYR A 1 245 ? 14.561 -3.751 10.859 1.00 27.03 246 TYR A CA 1
ATOM 1556 C C . TYR A 1 245 ? 13.574 -2.578 10.904 1.00 25.77 246 TYR A C 1
ATOM 1557 O O . TYR A 1 245 ? 12.908 -2.290 9.911 1.00 25.12 246 TYR A O 1
ATOM 1566 N N . PHE A 1 246 ? 13.480 -1.908 12.049 1.00 21.24 247 PHE A N 1
ATOM 1567 C CA . PHE A 1 246 ? 12.695 -0.679 12.141 1.00 23.36 247 PHE A CA 1
ATOM 1568 C C . PHE A 1 246 ? 13.228 0.344 11.139 1.00 24.57 247 PHE A C 1
ATOM 1569 O O . PHE A 1 246 ? 12.491 1.192 10.636 1.00 22.92 247 PHE A O 1
ATOM 1577 N N . THR A 1 247 ? 14.517 0.244 10.836 1.00 24.66 248 THR A N 1
ATOM 1578 C CA . THR A 1 247 ? 15.164 1.195 9.940 1.00 24.72 248 THR A CA 1
ATOM 1579 C C . THR A 1 247 ? 14.464 1.254 8.584 1.00 24.35 248 THR A C 1
ATOM 1580 O O . THR A 1 247 ? 14.238 2.332 8.037 1.00 30.02 248 THR A O 1
ATOM 1584 N N . THR A 1 248 ? 14.101 0.092 8.056 1.00 23.20 249 THR A N 1
ATOM 1585 C CA . THR A 1 248 ? 13.411 0.028 6.770 1.00 27.52 249 THR A CA 1
ATOM 1586 C C . THR A 1 248 ? 12.051 0.713 6.830 1.00 25.24 249 THR A C 1
ATOM 1587 O O . THR A 1 248 ? 11.678 1.452 5.916 1.00 25.26 249 THR A O 1
ATOM 1591 N N . THR A 1 249 ? 11.312 0.451 7.905 1.00 21.70 250 THR A N 1
ATOM 1592 C CA . THR A 1 249 ? 10.012 1.081 8.133 1.00 20.67 250 THR A CA 1
ATOM 1593 C C . THR A 1 249 ? 10.144 2.594 8.224 1.00 25.90 250 THR A C 1
ATOM 1594 O O . THR A 1 249 ? 9.398 3.339 7.584 1.00 22.02 250 THR A O 1
ATOM 1598 N N . TYR A 1 250 ? 11.109 3.048 9.011 1.00 21.83 251 TYR A N 1
ATOM 1599 C CA . TYR A 1 250 ? 11.361 4.472 9.132 1.00 21.04 251 TYR A CA 1
ATOM 1600 C C . TYR A 1 250 ? 11.687 5.112 7.781 1.00 24.44 251 TYR A C 1
ATOM 1601 O O . TYR A 1 250 ? 11.136 6.166 7.439 1.00 24.81 251 TYR A O 1
ATOM 1610 N N . ASN A 1 251 ? 12.570 4.475 7.016 1.00 22.09 252 ASN A N 1
ATOM 1611 C CA . ASN A 1 251 ? 12.977 5.005 5.713 1.00 27.09 252 ASN A CA 1
ATOM 1612 C C . ASN A 1 251 ? 11.807 5.155 4.745 1.00 29.56 252 ASN A C 1
ATOM 1613 O O . ASN A 1 251 ? 11.804 6.059 3.903 1.00 23.89 252 ASN A O 1
ATOM 1618 N N . VAL A 1 252 ? 10.823 4.264 4.857 1.00 22.87 253 VAL A N 1
ATOM 1619 C CA . VAL A 1 252 ? 9.631 4.344 4.014 1.00 22.84 253 VAL A CA 1
ATOM 1620 C C . VAL A 1 252 ? 8.853 5.629 4.281 1.00 22.99 253 VAL A C 1
ATOM 1621 O O . VAL A 1 252 ? 8.318 6.246 3.363 1.00 23.93 253 VAL A O 1
ATOM 1625 N N . VAL A 1 253 ? 8.800 6.032 5.545 1.00 20.16 254 VAL A N 1
ATOM 1626 C CA . VAL A 1 253 ? 8.015 7.180 5.952 1.00 16.99 254 VAL A CA 1
ATOM 1627 C C . VAL A 1 253 ? 8.770 8.501 5.803 1.00 18.53 254 VAL A C 1
ATOM 1628 O O . VAL A 1 253 ? 8.174 9.557 5.614 1.00 20.56 254 VAL A O 1
ATOM 1632 N N . LYS A 1 254 ? 10.091 8.431 5.898 1.00 23.27 255 LYS A N 1
ATOM 1633 C CA . LYS A 1 254 ? 10.923 9.635 5.936 1.00 20.70 255 LYS A CA 1
ATOM 1634 C C . LYS A 1 254 ? 10.625 10.689 4.849 1.00 23.06 255 LYS A C 1
ATOM 1635 O O . LYS A 1 254 ? 10.599 11.880 5.136 1.00 21.67 255 LYS A O 1
ATOM 1641 N N . PRO A 1 255 ? 10.394 10.260 3.602 1.00 17.17 256 PRO A N 1
ATOM 1642 C CA . PRO A 1 255 ? 10.174 11.259 2.542 1.00 16.88 256 PRO A CA 1
ATOM 1643 C C . PRO A 1 255 ? 8.910 12.087 2.738 1.00 17.70 256 PRO A C 1
ATOM 1644 O O . PRO A 1 255 ? 8.800 13.164 2.163 1.00 21.16 256 PRO A O 1
ATOM 1648 N N . PHE A 1 256 ? 7.972 11.594 3.544 1.00 17.44 257 PHE A N 1
ATOM 1649 C CA . PHE A 1 256 ? 6.688 12.256 3.707 1.00 18.01 257 PHE A CA 1
ATOM 1650 C C . PHE A 1 256 ? 6.672 13.174 4.926 1.00 20.45 257 PHE A C 1
ATOM 1651 O O . PHE A 1 256 ? 5.706 13.904 5.156 1.00 27.78 257 PHE A O 1
ATOM 1659 N N . LEU A 1 257 ? 7.763 13.143 5.682 1.00 21.17 258 LEU A N 1
ATOM 1660 C CA . LEU A 1 257 ? 7.892 13.936 6.901 1.00 21.91 258 LEU A CA 1
ATOM 1661 C C . LEU A 1 257 ? 8.527 15.279 6.606 1.00 21.67 258 LEU A C 1
ATOM 1662 O O . LEU A 1 257 ? 9.670 15.341 6.160 1.00 28.60 258 LEU A O 1
ATOM 1667 N N . LYS A 1 258 ? 7.800 16.357 6.873 1.00 23.09 259 LYS A N 1
ATOM 1668 C CA . LYS A 1 258 ? 8.400 17.682 6.809 1.00 22.53 259 LYS A CA 1
ATOM 1669 C C . LYS A 1 258 ? 9.367 17.844 7.981 1.00 20.03 259 LYS A C 1
ATOM 1670 O O . LYS A 1 258 ? 9.306 17.098 8.961 1.00 21.83 259 LYS A O 1
ATOM 1676 N N . SER A 1 259 ? 10.276 18.807 7.867 1.00 23.56 260 SER A N 1
ATOM 1677 C CA . SER A 1 259 ? 11.349 18.959 8.847 1.00 25.58 260 SER A CA 1
ATOM 1678 C C . SER A 1 259 ? 10.828 19.161 10.267 1.00 26.38 260 SER A C 1
ATOM 1679 O O . SER A 1 259 ? 11.381 18.611 11.223 1.00 21.61 260 SER A O 1
ATOM 1682 N N . LYS A 1 260 ? 9.770 19.956 10.402 1.00 27.30 261 LYS A N 1
ATOM 1683 C CA . LYS A 1 260 ? 9.178 20.225 11.712 1.00 28.43 261 LYS A CA 1
ATOM 1684 C C . LYS A 1 260 ? 8.713 18.945 12.401 1.00 24.06 261 LYS A C 1
ATOM 1685 O O . LYS A 1 260 ? 8.880 18.779 13.613 1.00 26.26 261 LYS A O 1
ATOM 1691 N N . LEU A 1 261 ? 8.117 18.040 11.632 1.00 21.64 262 LEU A N 1
ATOM 1692 C CA . LEU A 1 261 ? 7.656 16.777 12.194 1.00 21.02 262 LEU A CA 1
ATOM 1693 C C . LEU A 1 261 ? 8.824 15.829 12.465 1.00 22.06 262 LEU A C 1
ATOM 1694 O O . LEU A 1 261 ? 8.859 15.148 13.489 1.00 19.36 262 LEU A O 1
ATOM 1699 N N . LEU A 1 262 ? 9.784 15.784 11.549 1.00 19.74 263 LEU A N 1
ATOM 1700 C CA . LEU A 1 262 ? 10.959 14.943 11.749 1.00 22.28 263 LEU A CA 1
ATOM 1701 C C . LEU A 1 262 ? 11.662 15.238 13.064 1.00 23.34 263 LEU A C 1
ATOM 1702 O O . LEU A 1 262 ? 12.136 14.323 13.744 1.00 22.37 263 LEU A O 1
ATOM 1707 N N . GLU A 1 263 ? 11.731 16.520 13.415 1.00 19.61 264 GLU A N 1
ATOM 1708 C CA . GLU A 1 263 ? 12.380 16.946 14.650 1.00 20.99 264 GLU A CA 1
ATOM 1709 C C . GLU A 1 263 ? 11.645 16.477 15.897 1.00 20.95 264 GLU A C 1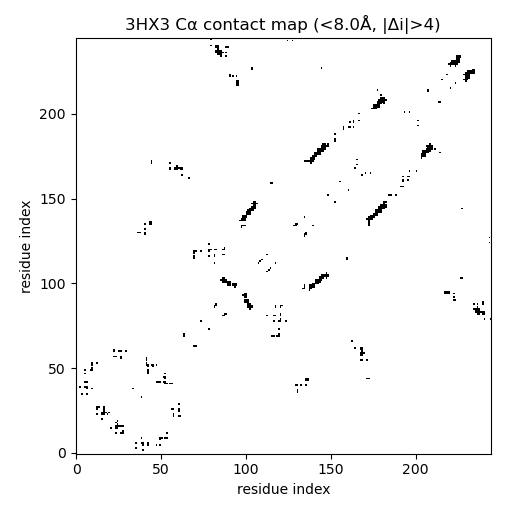
ATOM 1710 O O . GLU A 1 263 ? 12.161 16.608 17.003 1.00 21.07 264 GLU A O 1
ATOM 1716 N N . ARG A 1 264 ? 10.443 15.939 15.710 1.00 18.89 265 ARG A N 1
ATOM 1717 C CA . ARG A 1 264 ? 9.616 15.478 16.826 1.00 20.98 265 ARG A CA 1
ATOM 1718 C C . ARG A 1 264 ? 9.616 13.959 16.979 1.00 19.17 265 ARG A C 1
ATOM 1719 O O . ARG A 1 264 ? 8.861 13.418 17.784 1.00 20.14 265 ARG A O 1
ATOM 1727 N N . VAL A 1 265 ? 10.458 13.276 16.203 1.00 18.61 266 VAL A N 1
ATOM 1728 C CA . VAL A 1 265 ? 10.536 11.821 16.241 1.00 16.16 266 VAL A CA 1
ATOM 1729 C C . VAL A 1 265 ? 11.785 11.391 16.997 1.00 20.32 266 VAL A C 1
ATOM 1730 O O . VAL A 1 265 ? 12.893 11.824 16.670 1.00 21.15 266 VAL A O 1
ATOM 1734 N N . PHE A 1 266 ? 11.599 10.557 18.016 1.00 18.96 267 PHE A N 1
ATOM 1735 C CA . PHE A 1 266 ? 12.711 10.084 18.823 1.00 23.22 267 PHE A CA 1
ATOM 1736 C C . PHE A 1 266 ? 12.715 8.571 18.868 1.00 19.60 267 PHE A C 1
ATOM 1737 O O . PHE A 1 266 ? 11.676 7.944 19.057 1.00 20.99 267 PHE A O 1
ATOM 1745 N N . VAL A 1 267 ? 13.897 7.989 18.681 1.00 23.08 268 VAL A N 1
ATOM 1746 C CA . VAL A 1 267 ? 14.052 6.537 18.666 1.00 20.89 268 VAL A CA 1
ATOM 1747 C C . VAL A 1 267 ? 15.088 6.142 19.733 1.00 26.91 268 VAL A C 1
ATOM 1748 O O . VAL A 1 267 ? 16.233 6.588 19.689 1.00 36.33 268 VAL A O 1
ATOM 1752 N N . HIS A 1 268 ? 14.681 5.314 20.690 1.00 23.99 269 HIS A N 1
ATOM 1753 C CA . HIS A 1 268 ? 15.481 5.095 21.899 1.00 23.29 269 HIS A CA 1
ATOM 1754 C C . HIS A 1 268 ? 16.145 3.728 21.988 1.00 30.38 269 HIS A C 1
ATOM 1755 O O . HIS A 1 268 ? 17.145 3.563 22.691 1.00 35.17 269 HIS A O 1
ATOM 1762 N N . GLY A 1 269 ? 15.585 2.745 21.299 1.00 29.76 270 GLY A N 1
ATOM 1763 C CA . GLY A 1 269 ? 16.064 1.385 21.437 1.00 25.52 270 GLY A CA 1
ATOM 1764 C C . GLY A 1 269 ? 15.941 0.923 22.879 1.00 28.22 270 GLY A C 1
ATOM 1765 O O . GLY A 1 269 ? 14.911 1.133 23.520 1.00 28.42 270 GLY A O 1
ATOM 1766 N N . ASP A 1 270 ? 17.000 0.311 23.403 1.00 29.27 271 ASP A N 1
ATOM 1767 C CA . ASP A 1 270 ? 16.949 -0.294 24.732 1.00 32.82 271 ASP A CA 1
ATOM 1768 C C . ASP A 1 270 ? 17.484 0.598 25.860 1.00 38.91 271 ASP A C 1
ATOM 1769 O O . ASP A 1 270 ? 17.357 0.257 27.037 1.00 38.82 271 ASP A O 1
ATOM 1774 N N . ASP A 1 271 ? 18.078 1.734 25.506 1.00 35.99 272 ASP A N 1
ATOM 1775 C CA . ASP A 1 271 ? 18.571 2.675 26.508 1.00 41.55 272 ASP A CA 1
ATOM 1776 C C . ASP A 1 271 ? 17.522 3.742 26.809 1.00 34.47 272 ASP A C 1
ATOM 1777 O O . ASP A 1 271 ? 17.400 4.730 26.085 1.00 36.34 272 ASP A O 1
ATOM 1782 N N . LEU A 1 272 ? 16.767 3.538 27.884 1.00 36.05 273 LEU A N 1
ATOM 1783 C CA . LEU A 1 272 ? 15.646 4.415 28.204 1.00 38.64 273 LEU A CA 1
ATOM 1784 C C . LEU A 1 272 ? 16.029 5.582 29.104 1.00 38.83 273 LEU A C 1
ATOM 1785 O O . LEU A 1 272 ? 15.154 6.273 29.627 1.00 31.77 273 LEU A O 1
ATOM 1790 N N . SER A 1 273 ? 17.326 5.798 29.293 1.00 45.77 274 SER A N 1
ATOM 1791 C CA . SER A 1 273 ? 17.783 6.860 30.182 1.00 45.83 274 SER A CA 1
ATOM 1792 C C . SER A 1 273 ? 17.216 8.208 29.748 1.00 40.83 274 SER A C 1
ATOM 1793 O O . SER A 1 273 ? 16.571 8.898 30.537 1.00 34.81 274 SER A O 1
ATOM 1796 N N . GLY A 1 274 ? 17.447 8.571 28.489 1.00 38.82 275 GLY A N 1
ATOM 1797 C CA . GLY A 1 274 ? 16.916 9.806 27.940 1.00 33.23 275 GLY A CA 1
ATOM 1798 C C . GLY A 1 274 ? 15.398 9.808 27.904 1.00 33.79 275 GLY A C 1
ATOM 1799 O O . GLY A 1 274 ? 14.758 10.815 28.207 1.00 30.84 275 GLY A O 1
ATOM 1800 N N . PHE A 1 275 ? 14.824 8.671 27.523 1.00 29.56 276 PHE A N 1
ATOM 1801 C CA . PHE A 1 275 ? 13.375 8.503 27.488 1.00 27.20 276 PHE A CA 1
ATOM 1802 C C . PHE A 1 275 ? 12.728 8.821 28.836 1.00 27.75 276 PHE A C 1
ATOM 1803 O O . PHE A 1 275 ? 11.732 9.543 28.896 1.00 26.07 276 PHE A O 1
ATOM 1811 N N . TYR A 1 276 ? 13.295 8.290 29.920 1.00 29.14 277 TYR A N 1
ATOM 1812 C CA . TYR A 1 276 ? 12.743 8.518 31.256 1.00 30.19 277 TYR A CA 1
ATOM 1813 C C . TYR A 1 276 ? 12.915 9.959 31.719 1.00 32.93 277 TYR A C 1
ATOM 1814 O O . TYR A 1 276 ? 12.221 10.411 32.629 1.00 28.85 277 TYR A O 1
ATOM 1823 N N . GLN A 1 277 ? 13.853 10.674 31.108 1.00 28.06 278 GLN A N 1
ATOM 1824 C CA . GLN A 1 277 ? 14.019 12.090 31.396 1.00 33.63 278 GLN A CA 1
ATOM 1825 C C . GLN A 1 277 ? 12.888 12.890 30.768 1.00 33.57 278 GLN A C 1
ATOM 1826 O O . GLN A 1 277 ? 12.553 13.977 31.236 1.00 35.45 278 GLN A O 1
ATOM 1832 N N . GLU A 1 278 ? 12.295 12.339 29.710 1.00 25.33 279 GLU A N 1
ATOM 1833 C CA . GLU A 1 278 ? 11.186 12.995 29.029 1.00 24.49 279 GLU A CA 1
ATOM 1834 C C . GLU A 1 278 ? 9.847 12.613 29.647 1.00 22.96 279 GLU A C 1
ATOM 1835 O O . GLU A 1 278 ? 9.008 13.474 29.911 1.00 22.12 279 GLU A O 1
ATOM 1841 N N . ILE A 1 279 ? 9.655 11.314 29.870 1.00 24.85 280 ILE A N 1
ATOM 1842 C CA . ILE A 1 279 ? 8.394 10.796 30.381 1.00 26.89 280 ILE A CA 1
ATOM 1843 C C . ILE A 1 279 ? 8.645 10.083 31.709 1.00 27.13 280 ILE A C 1
ATOM 1844 O O . ILE A 1 279 ? 9.416 9.128 31.766 1.00 27.15 280 ILE A O 1
ATOM 1849 N N . ASP A 1 280 ? 8.005 10.571 32.767 1.00 23.25 281 ASP A N 1
ATOM 1850 C CA . ASP A 1 280 ? 8.177 10.053 34.126 1.00 26.39 281 ASP A CA 1
ATOM 1851 C C . ASP A 1 280 ? 7.887 8.556 34.185 1.00 24.54 281 ASP A C 1
ATOM 1852 O O . ASP A 1 280 ? 6.784 8.121 33.860 1.00 27.76 281 ASP A O 1
ATOM 1857 N N . GLU A 1 281 ? 8.880 7.771 34.595 1.00 28.59 282 GLU A N 1
ATOM 1858 C CA . GLU A 1 281 ? 8.696 6.327 34.733 1.00 27.09 282 GLU A CA 1
ATOM 1859 C C . GLU A 1 281 ? 7.513 6.037 35.647 1.00 26.85 282 GLU A C 1
ATOM 1860 O O . GLU A 1 281 ? 6.833 5.013 35.511 1.00 25.14 282 GLU A O 1
ATOM 1866 N N . ASN A 1 282 ? 7.260 6.954 36.573 1.00 28.00 283 ASN A N 1
ATOM 1867 C CA . ASN A 1 282 ? 6.259 6.726 37.609 1.00 26.81 283 ASN A CA 1
ATOM 1868 C C . ASN A 1 282 ? 4.841 7.078 37.145 1.00 26.60 283 ASN A C 1
ATOM 1869 O O . ASN A 1 282 ? 3.884 6.913 37.898 1.00 32.97 283 ASN A O 1
ATOM 1874 N N . ILE A 1 283 ? 4.706 7.548 35.907 1.00 25.31 284 ILE A N 1
ATOM 1875 C CA . ILE A 1 283 ? 3.380 7.721 35.306 1.00 23.25 284 ILE A CA 1
ATOM 1876 C C . ILE A 1 283 ? 3.082 6.697 34.207 1.00 23.24 284 ILE A C 1
ATOM 1877 O O . ILE A 1 283 ? 1.992 6.697 33.633 1.00 25.69 284 ILE A O 1
ATOM 1882 N N . LEU A 1 284 ? 4.031 5.810 33.917 1.00 23.74 285 LEU A N 1
ATOM 1883 C CA . LEU A 1 284 ? 3.856 4.867 32.815 1.00 21.38 285 LEU A CA 1
ATOM 1884 C C . LEU A 1 284 ? 3.403 3.491 33.290 1.00 19.41 285 LEU A C 1
ATOM 1885 O O . LEU A 1 284 ? 3.818 3.042 34.358 1.00 23.00 285 LEU A O 1
ATOM 1890 N N . PRO A 1 285 ? 2.566 2.809 32.486 1.00 20.93 286 PRO A N 1
ATOM 1891 C CA . PRO A 1 285 ? 2.230 1.413 32.798 1.00 18.25 286 PRO A CA 1
ATOM 1892 C C . PRO A 1 285 ? 3.453 0.514 32.682 1.00 21.30 286 PRO A C 1
ATOM 1893 O O . PRO A 1 285 ? 4.434 0.848 32.014 1.00 22.15 286 PRO A O 1
ATOM 1897 N N . SER A 1 286 ? 3.382 -0.642 33.323 1.00 20.17 287 SER A N 1
ATOM 1898 C CA . SER A 1 286 ? 4.503 -1.569 33.362 1.00 19.53 287 SER A CA 1
ATOM 1899 C C . SER A 1 286 ? 4.929 -2.053 31.977 1.00 24.29 287 SER A C 1
ATOM 1900 O O . SER A 1 286 ? 6.094 -2.379 31.769 1.00 21.08 287 SER A O 1
ATOM 1903 N N . ASP A 1 287 ? 3.992 -2.110 31.033 1.00 24.46 288 ASP A N 1
ATOM 1904 C CA . ASP A 1 287 ? 4.336 -2.544 29.679 1.00 26.47 288 ASP A CA 1
ATOM 1905 C C . ASP A 1 287 ? 4.932 -1.428 28.822 1.00 26.88 288 ASP A C 1
ATOM 1906 O O . ASP A 1 287 ? 5.147 -1.612 27.626 1.00 27.56 288 ASP A O 1
ATOM 1911 N N . PHE A 1 288 ? 5.201 -0.287 29.448 1.00 20.66 289 PHE A N 1
ATOM 1912 C CA . PHE A 1 288 ? 5.954 0.792 28.811 1.00 20.86 289 PHE A CA 1
ATOM 1913 C C . PHE A 1 288 ? 7.119 1.208 29.706 1.00 27.42 289 PHE A C 1
ATOM 1914 O O . PHE A 1 288 ? 7.627 2.326 29.606 1.00 35.98 289 PHE A O 1
ATOM 1922 N N . GLY A 1 289 ? 7.525 0.296 30.584 1.00 25.75 290 GLY A N 1
ATOM 1923 C CA . GLY A 1 289 ? 8.692 0.491 31.424 1.00 27.59 290 GLY A CA 1
ATOM 1924 C C . GLY A 1 289 ? 8.410 1.214 32.731 1.00 30.77 290 GLY A C 1
ATOM 1925 O O . GLY A 1 289 ? 9.336 1.577 33.450 1.00 36.33 290 GLY A O 1
ATOM 1926 N N . GLY A 1 290 ? 7.133 1.413 33.045 1.00 27.19 291 GLY A N 1
ATOM 1927 C CA . GLY A 1 290 ? 6.751 2.209 34.204 1.00 22.65 291 GLY A CA 1
ATOM 1928 C C . GLY A 1 290 ? 6.359 1.391 35.421 1.00 22.30 291 GLY A C 1
ATOM 1929 O O . GLY A 1 290 ? 6.455 0.165 35.423 1.00 24.92 291 GLY A O 1
ATOM 1930 N N . THR A 1 291 ? 5.902 2.083 36.457 1.00 24.39 292 THR A N 1
ATOM 1931 C CA . THR A 1 291 ? 5.567 1.442 37.727 1.00 23.35 292 THR A CA 1
ATOM 1932 C C . THR A 1 291 ? 4.066 1.267 37.924 1.00 27.56 292 THR A C 1
ATOM 1933 O O . THR A 1 291 ? 3.635 0.708 38.931 1.00 26.20 292 THR A O 1
ATOM 1937 N N . LEU A 1 292 ? 3.270 1.757 36.978 1.00 26.62 293 LEU A N 1
ATOM 1938 C CA . LEU A 1 292 ? 1.817 1.626 37.068 1.00 26.10 293 LEU A CA 1
ATOM 1939 C C . LEU A 1 292 ? 1.361 0.275 36.533 1.00 26.73 293 LEU A C 1
ATOM 1940 O O . LEU A 1 292 ? 2.122 -0.423 35.870 1.00 22.48 293 LEU A O 1
ATOM 1945 N N . PRO A 1 293 ? 0.111 -0.105 36.826 1.00 27.14 294 PRO A N 1
ATOM 1946 C CA . PRO A 1 293 ? -0.374 -1.403 36.353 1.00 28.59 294 PRO A CA 1
ATOM 1947 C C . PRO A 1 293 ? -0.303 -1.544 34.831 1.00 27.49 294 PRO A C 1
ATOM 1948 O O . PRO A 1 293 ? -0.358 -0.546 34.108 1.00 25.95 294 PRO A O 1
ATOM 1952 N N . LYS A 1 294 ? -0.153 -2.778 34.362 1.00 23.34 295 LYS A N 1
ATOM 1953 C CA . LYS A 1 294 ? -0.159 -3.069 32.936 1.00 29.21 295 LYS A CA 1
ATOM 1954 C C . LYS A 1 294 ? -1.331 -2.350 32.289 1.00 27.36 295 LYS A C 1
ATOM 1955 O O . LYS A 1 294 ? -2.430 -2.313 32.854 1.00 26.41 295 LYS A O 1
ATOM 1961 N N . TYR A 1 295 ? -1.099 -1.744 31.129 1.00 26.36 296 TYR A N 1
ATOM 1962 C CA . TYR A 1 295 ? -2.138 -0.924 30.532 1.00 22.42 296 TYR A CA 1
ATOM 1963 C C . TYR A 1 295 ? -3.397 -1.713 30.213 1.00 25.26 296 TYR A C 1
ATOM 1964 O O . TYR A 1 295 ? -3.343 -2.755 29.562 1.00 28.81 296 TYR A O 1
ATOM 1973 N N . ASP A 1 296 ? -4.532 -1.190 30.662 1.00 27.81 297 ASP A N 1
ATOM 1974 C CA . ASP A 1 296 ? -5.829 -1.794 30.393 1.00 34.10 297 ASP A CA 1
ATOM 1975 C C . ASP A 1 296 ? -6.739 -0.756 29.747 1.00 34.68 297 ASP A C 1
ATOM 1976 O O . ASP A 1 296 ? -7.085 0.245 30.370 1.00 34.60 297 ASP A O 1
ATOM 1981 N N . GLY A 1 297 ? -7.113 -0.992 28.493 1.00 27.70 298 GLY A N 1
ATOM 1982 C CA . GLY A 1 297 ? -7.911 -0.037 27.744 1.00 27.35 298 GLY A CA 1
ATOM 1983 C C . GLY A 1 297 ? -9.293 0.232 28.312 1.00 22.96 298 GLY A C 1
ATOM 1984 O O . GLY A 1 297 ? -9.933 1.224 27.970 1.00 31.50 298 GLY A O 1
ATOM 1985 N N . LYS A 1 298 ? -9.760 -0.641 29.202 1.00 32.03 299 LYS A N 1
ATOM 1986 C CA . LYS A 1 298 ? -11.099 -0.498 29.769 1.00 44.90 299 LYS A CA 1
ATOM 1987 C C . LYS A 1 298 ? -11.326 0.805 30.526 1.00 47.35 299 LYS A C 1
ATOM 1988 O O . LYS A 1 298 ? -12.383 1.410 30.401 1.00 43.24 299 LYS A O 1
ATOM 1994 N N . ALA A 1 299 ? -10.337 1.232 31.304 1.00 50.82 300 ALA A N 1
ATOM 1995 C CA . ALA A 1 299 ? -10.469 2.440 32.115 1.00 53.02 300 ALA A CA 1
ATOM 1996 C C . ALA A 1 299 ? -10.670 3.693 31.254 1.00 51.45 300 ALA A C 1
ATOM 1997 O O . ALA A 1 299 ? -11.607 4.471 31.479 1.00 43.37 300 ALA A O 1
ATOM 1999 N N . VAL A 1 300 ? -9.780 3.899 30.284 1.00 34.14 301 VAL A N 1
ATOM 2000 C CA . VAL A 1 300 ? -9.919 5.008 29.348 1.00 45.41 301 VAL A CA 1
ATOM 2001 C C . VAL A 1 300 ? -11.287 4.961 28.688 1.00 45.71 301 VAL A C 1
ATOM 2002 O O . VAL A 1 300 ? -12.003 5.950 28.655 1.00 41.70 301 VAL A O 1
ATOM 2006 N N . ALA A 1 301 ? -11.638 3.794 28.165 1.00 42.70 302 ALA A N 1
ATOM 2007 C CA . ALA A 1 301 ? -12.889 3.625 27.449 1.00 43.97 302 ALA A CA 1
ATOM 2008 C C . ALA A 1 301 ? -14.088 4.071 28.289 1.00 52.68 302 ALA A C 1
ATOM 2009 O O . ALA A 1 301 ? -14.975 4.769 27.799 1.00 48.60 302 ALA A O 1
ATOM 2011 N N . GLU A 1 302 ? -14.127 3.641 29.546 1.00 66.60 303 GLU A N 1
ATOM 2012 C CA . GLU A 1 302 ? -15.218 4.021 30.440 1.00 80.44 303 GLU A CA 1
ATOM 2013 C C . GLU A 1 302 ? -15.255 5.528 30.706 1.00 82.91 303 GLU A C 1
ATOM 2014 O O . GLU A 1 302 ? -16.329 6.124 30.730 1.00 84.41 303 GLU A O 1
ATOM 2020 N N . GLN A 1 303 ? -14.087 6.145 30.868 1.00 86.71 304 GLN A N 1
ATOM 2021 C CA . GLN A 1 303 ? -14.006 7.594 31.059 1.00 95.32 304 GLN A CA 1
ATOM 2022 C C . GLN A 1 303 ? -14.543 8.362 29.853 1.00 100.20 304 GLN A C 1
ATOM 2023 O O . GLN A 1 303 ? -15.247 9.359 30.003 1.00 100.56 304 GLN A O 1
ATOM 2029 N N . LEU A 1 304 ? -14.203 7.890 28.657 1.00 102.40 305 LEU A N 1
ATOM 2030 C CA . LEU A 1 304 ? -14.541 8.595 27.424 1.00 100.24 305 LEU A CA 1
ATOM 2031 C C . LEU A 1 304 ? -16.009 8.427 27.047 1.00 98.36 305 LEU A C 1
ATOM 2032 O O . LEU A 1 304 ? -16.664 9.386 26.651 1.00 100.19 305 LEU A O 1
ATOM 2037 N N . PHE A 1 305 ? -16.522 7.207 27.172 1.00 97.41 306 PHE A N 1
ATOM 2038 C CA . PHE A 1 305 ? -17.887 6.896 26.744 1.00 100.33 306 PHE A CA 1
ATOM 2039 C C . PHE A 1 305 ? -18.881 6.954 27.896 1.00 104.36 306 PHE A C 1
ATOM 2040 O O . PHE A 1 305 ? -20.035 7.336 27.714 1.00 105.67 306 PHE A O 1
#